Protein AF-A0A0M1IWP7-F1 (afdb_monomer_lite)

Secondary structure (DSSP, 8-state):
---PPP-----TTS--------------S-------TT----GGGPPBPGGGS---SSEEEEEEEEEEEEEEEE-TTS-EEEEEEEEEEEEEEEHHHHHHHHHTT-----PPEEEEEEEESS----TTS-TT-EEEEEEES-EEEEEEEEEEEE--TTT-EEEEEEEEEEEEE-SEEEESS-TT----

Structure (mmCIF, N/CA/C/O backbone):
data_AF-A0A0M1IWP7-F1
#
_entry.id   AF-A0A0M1IWP7-F1
#
loop_
_atom_site.group_PDB
_atom_site.id
_atom_site.type_symbol
_atom_site.label_atom_id
_atom_site.label_alt_id
_atom_site.label_comp_id
_atom_site.label_asym_id
_atom_site.label_entity_id
_atom_site.label_seq_id
_atom_site.pdbx_PDB_ins_code
_atom_site.Cartn_x
_atom_site.Cartn_y
_atom_site.Cartn_z
_atom_site.occupancy
_atom_site.B_iso_or_equiv
_atom_site.auth_seq_id
_atom_site.auth_comp_id
_atom_site.auth_asym_id
_atom_site.auth_atom_id
_atom_site.pdbx_PDB_model_num
ATOM 1 N N . MET A 1 1 ? -33.734 -75.754 31.592 1.00 35.88 1 MET A N 1
ATOM 2 C CA . MET A 1 1 ? -33.042 -76.138 30.335 1.00 35.88 1 MET A CA 1
ATOM 3 C C . MET A 1 1 ? -33.811 -75.490 29.192 1.00 35.88 1 MET A C 1
ATOM 5 O O . MET A 1 1 ? -35.012 -75.660 29.185 1.00 35.88 1 MET A O 1
ATOM 9 N N . LYS A 1 2 ? -33.275 -74.711 28.254 1.00 35.44 2 LYS A N 1
ATOM 10 C CA . LYS A 1 2 ? -31.904 -74.428 27.813 1.00 35.44 2 LYS A CA 1
ATOM 11 C C . LYS A 1 2 ? -31.898 -73.023 27.167 1.00 35.44 2 LYS A C 1
ATOM 13 O O . LYS A 1 2 ? -32.838 -72.676 26.469 1.00 35.44 2 LYS A O 1
ATOM 18 N N . PHE A 1 3 ? -30.836 -72.277 27.471 1.00 33.38 3 PHE A N 1
ATOM 19 C CA . PHE A 1 3 ? -30.112 -71.264 26.690 1.00 33.38 3 PHE A CA 1
ATOM 20 C C . PHE A 1 3 ? -30.867 -70.359 25.696 1.00 33.38 3 PHE A C 1
ATOM 22 O O . PHE A 1 3 ? -31.253 -70.777 24.612 1.00 33.38 3 PHE A O 1
ATOM 29 N N . ARG A 1 4 ? -30.934 -69.066 26.055 1.00 35.06 4 ARG A N 1
ATOM 30 C CA . ARG A 1 4 ? -31.018 -67.942 25.109 1.00 35.06 4 ARG A CA 1
ATOM 31 C C . ARG A 1 4 ? -29.691 -67.845 24.355 1.00 35.06 4 ARG A C 1
ATOM 33 O O . ARG A 1 4 ? -28.637 -67.819 24.991 1.00 35.06 4 ARG A O 1
ATOM 40 N N . GLU A 1 5 ? -29.755 -67.797 23.032 1.00 37.59 5 GLU A N 1
ATOM 41 C CA . GLU A 1 5 ? -28.593 -67.579 22.176 1.00 37.59 5 GLU A CA 1
ATOM 42 C C . GLU A 1 5 ? -28.071 -66.144 22.326 1.00 37.59 5 GLU A C 1
ATOM 44 O O . GLU A 1 5 ? -28.817 -65.165 22.269 1.00 37.59 5 GLU A O 1
ATOM 49 N N . PHE A 1 6 ? -26.764 -66.059 22.562 1.00 39.00 6 PHE A N 1
ATOM 50 C CA . PHE A 1 6 ? -25.937 -64.867 22.453 1.00 39.00 6 PHE A CA 1
ATOM 51 C C . PHE A 1 6 ? -25.411 -64.743 21.018 1.00 39.00 6 PHE A C 1
ATOM 53 O O . PHE A 1 6 ? -25.031 -65.742 20.414 1.00 39.00 6 PHE A O 1
ATOM 60 N N . GLY A 1 7 ? -25.261 -63.503 20.547 1.00 34.19 7 GLY A N 1
ATOM 61 C CA . GLY A 1 7 ? -24.470 -63.146 19.364 1.00 34.19 7 GLY A CA 1
ATOM 62 C C . GLY A 1 7 ? -25.337 -62.499 18.284 1.00 34.19 7 GLY A C 1
ATOM 63 O O . GLY A 1 7 ? -26.315 -63.073 17.845 1.00 34.19 7 GLY A O 1
ATOM 64 N N . THR A 1 8 ? -25.071 -61.302 17.782 1.00 34.19 8 THR A N 1
ATOM 65 C CA . THR A 1 8 ? -23.862 -60.478 17.791 1.00 34.19 8 THR A CA 1
ATOM 66 C C . THR A 1 8 ? -24.315 -59.026 17.644 1.00 34.19 8 THR A C 1
ATOM 68 O O . THR A 1 8 ? -25.138 -58.713 16.785 1.00 34.19 8 THR A O 1
ATOM 71 N N . LEU A 1 9 ? -23.805 -58.138 18.499 1.00 38.34 9 LEU A N 1
ATOM 72 C CA . LEU A 1 9 ? -23.888 -56.696 18.281 1.00 38.34 9 LEU A CA 1
ATOM 73 C C . LEU A 1 9 ? -23.088 -56.406 17.010 1.00 38.34 9 LEU A C 1
ATOM 75 O O . LEU A 1 9 ? -21.861 -56.426 17.036 1.00 38.34 9 LEU A O 1
ATOM 79 N N . LYS A 1 10 ? -23.771 -56.220 15.877 1.00 42.41 10 LYS A N 1
ATOM 80 C CA . LYS A 1 10 ? -23.128 -55.648 14.698 1.00 42.41 10 LYS A CA 1
ATOM 81 C C . LYS A 1 10 ? -22.826 -54.194 15.025 1.00 42.41 10 LYS A C 1
ATOM 83 O O . LYS A 1 10 ? -23.737 -53.403 15.250 1.00 42.41 10 LYS A O 1
ATOM 88 N N . ASP A 1 11 ? -21.538 -53.891 15.077 1.00 45.47 11 ASP A N 1
ATOM 89 C CA . ASP A 1 11 ? -20.967 -52.552 15.102 1.00 45.47 11 ASP A CA 1
ATOM 90 C C . ASP A 1 11 ? -21.512 -51.704 13.936 1.00 45.47 11 ASP A C 1
ATOM 92 O O . ASP A 1 11 ? -20.881 -51.558 12.893 1.00 45.47 11 ASP A O 1
ATOM 96 N N . GLU A 1 12 ? -22.686 -51.095 14.104 1.00 43.62 12 GLU A N 1
ATOM 97 C CA . GLU A 1 12 ? -23.232 -50.092 13.171 1.00 43.62 12 GLU A CA 1
ATOM 98 C C . GLU A 1 12 ? -22.531 -48.724 13.303 1.00 43.62 12 GLU A C 1
ATOM 100 O O . GLU A 1 12 ? -22.910 -47.742 12.664 1.00 43.62 12 GLU A O 1
ATOM 105 N N . ASN A 1 13 ? -21.471 -48.639 14.112 1.00 49.31 13 ASN A N 1
ATOM 106 C CA . ASN A 1 13 ? -20.794 -47.388 14.449 1.00 49.31 13 ASN A CA 1
ATOM 107 C C . ASN A 1 13 ? -19.493 -47.120 13.668 1.00 49.31 13 ASN A C 1
ATOM 109 O O . ASN A 1 13 ? -18.740 -46.221 14.039 1.00 49.31 13 ASN A O 1
ATOM 113 N N . LEU A 1 14 ? -19.217 -47.846 12.574 1.00 42.09 14 LEU A N 1
ATOM 114 C CA . LEU A 1 14 ? -17.947 -47.709 11.838 1.00 42.09 14 LEU A CA 1
ATOM 115 C C . LEU A 1 14 ? -18.031 -47.059 10.444 1.00 42.09 14 LEU A C 1
ATOM 117 O O . LEU A 1 14 ? -16.990 -46.809 9.837 1.00 42.09 14 LEU A O 1
ATOM 121 N N . GLU A 1 15 ? -19.219 -46.703 9.944 1.00 43.09 15 GLU A N 1
ATOM 122 C CA . GLU A 1 15 ? -19.371 -46.173 8.571 1.00 43.09 15 GLU A CA 1
ATOM 123 C C . GLU A 1 15 ? -19.839 -44.717 8.457 1.00 43.09 15 GLU A C 1
ATOM 125 O O . GLU A 1 15 ? -20.046 -44.203 7.362 1.00 43.09 15 GLU A O 1
ATOM 130 N N . LYS A 1 16 ? -19.860 -43.966 9.564 1.00 44.22 16 LYS A N 1
ATOM 131 C CA . LYS A 1 16 ? -19.857 -42.491 9.510 1.00 44.22 16 LYS A CA 1
ATOM 132 C C . LYS A 1 16 ? -18.437 -41.933 9.526 1.00 44.22 16 LYS A C 1
ATOM 134 O O . LYS A 1 16 ? -18.174 -40.889 10.126 1.00 44.22 16 LYS A O 1
ATOM 139 N N . ARG A 1 17 ? -17.515 -42.579 8.798 1.00 43.09 17 ARG A N 1
ATOM 140 C CA . ARG A 1 17 ? -16.321 -41.891 8.301 1.00 43.09 17 ARG A CA 1
ATOM 141 C C . ARG A 1 17 ? -16.815 -40.834 7.328 1.00 43.09 17 ARG A C 1
ATOM 143 O O . ARG A 1 17 ? -16.978 -41.072 6.137 1.00 43.09 17 ARG A O 1
ATOM 150 N N . LYS A 1 18 ? -17.097 -39.659 7.883 1.00 46.22 18 LYS A N 1
ATOM 151 C CA . LYS A 1 18 ? -17.209 -38.387 7.187 1.00 46.22 18 LYS A CA 1
ATOM 152 C C . LYS A 1 18 ? -15.900 -38.254 6.416 1.00 46.22 18 LYS A C 1
ATOM 154 O O . LYS A 1 18 ? -14.906 -37.775 6.951 1.00 46.22 18 LYS A O 1
ATOM 159 N N . VAL A 1 19 ? -15.867 -38.789 5.195 1.00 47.19 19 VAL A N 1
ATOM 160 C CA . VAL A 1 19 ? -14.813 -38.503 4.235 1.00 47.19 19 VAL A CA 1
ATOM 161 C C . VAL A 1 19 ? -14.882 -36.997 4.108 1.00 47.19 19 VAL A C 1
ATOM 163 O O . VAL A 1 19 ? -15.826 -36.454 3.532 1.00 47.19 19 VAL A O 1
ATOM 166 N N . ILE A 1 20 ? -13.940 -36.322 4.762 1.00 46.94 20 ILE A N 1
ATOM 167 C CA . ILE A 1 20 ? -13.653 -34.920 4.538 1.00 46.94 20 ILE A CA 1
ATOM 168 C C . ILE A 1 20 ? -13.296 -34.899 3.059 1.00 46.94 20 ILE A C 1
ATOM 170 O O . ILE A 1 20 ? -12.189 -35.269 2.677 1.00 46.94 20 ILE A O 1
ATOM 174 N N . LYS A 1 21 ? -14.294 -34.629 2.206 1.00 46.69 21 LYS A N 1
ATOM 175 C CA . LYS A 1 21 ? -14.087 -34.414 0.782 1.00 46.69 21 LYS A CA 1
ATOM 176 C C . LYS A 1 21 ? -13.068 -33.293 0.741 1.00 46.69 21 LYS A C 1
ATOM 178 O O . LYS A 1 21 ? -13.416 -32.153 1.042 1.00 46.69 21 LYS A O 1
ATOM 183 N N . MET A 1 22 ? -11.817 -33.643 0.445 1.00 49.41 22 MET A N 1
ATOM 184 C CA . MET A 1 22 ? -10.788 -32.683 0.082 1.00 49.41 22 MET A CA 1
ATOM 185 C C . MET A 1 22 ? -11.458 -31.724 -0.886 1.00 49.41 22 MET A C 1
ATOM 187 O O . MET A 1 22 ? -11.994 -32.173 -1.905 1.00 49.41 22 MET A O 1
ATOM 191 N N . ALA A 1 23 ? -11.543 -30.447 -0.507 1.00 54.88 23 ALA A N 1
ATOM 192 C CA . ALA A 1 23 ? -12.118 -29.426 -1.361 1.00 54.88 23 ALA A CA 1
ATOM 193 C C . ALA A 1 23 ? -11.421 -29.566 -2.714 1.00 54.88 23 ALA A C 1
ATOM 195 O O . ALA A 1 23 ? -10.203 -29.417 -2.810 1.00 54.88 23 ALA A O 1
ATOM 196 N N . LYS A 1 24 ? -12.172 -30.010 -3.726 1.00 53.81 24 LYS A N 1
ATOM 197 C CA . LYS A 1 24 ? -11.599 -30.344 -5.024 1.00 53.81 24 LYS A CA 1
ATOM 198 C C . LYS A 1 24 ? -11.005 -29.046 -5.559 1.00 53.81 24 LYS A C 1
ATOM 200 O O . LYS A 1 24 ? -11.739 -28.080 -5.756 1.00 53.81 24 LYS A O 1
ATOM 205 N N . LEU A 1 25 ? -9.686 -29.009 -5.729 1.00 52.50 25 LEU A N 1
ATOM 206 C CA . LEU A 1 25 ? -8.999 -27.868 -6.321 1.00 52.50 25 LEU A CA 1
ATOM 207 C C . LEU A 1 25 ? -9.395 -27.838 -7.799 1.00 52.50 25 LEU A C 1
ATOM 209 O O . LEU A 1 25 ? -8.891 -28.612 -8.609 1.00 52.50 25 LEU A O 1
ATOM 213 N N . ILE A 1 26 ? -10.396 -27.023 -8.120 1.00 60.97 26 ILE A N 1
ATOM 214 C CA . ILE A 1 26 ? -10.907 -26.854 -9.478 1.00 60.97 26 ILE A CA 1
ATOM 215 C C . ILE A 1 26 ? -10.309 -25.565 -10.024 1.00 60.97 26 ILE A C 1
ATOM 217 O O . ILE A 1 26 ? -10.522 -24.486 -9.470 1.00 60.97 26 ILE A O 1
ATOM 221 N N . LEU A 1 27 ? -9.576 -25.682 -11.128 1.00 51.00 27 LEU A N 1
ATOM 222 C CA . LEU A 1 27 ? -9.079 -24.543 -11.885 1.00 51.00 27 LEU A CA 1
ATOM 223 C C . LEU A 1 27 ? -10.283 -23.826 -12.518 1.00 51.00 27 LEU A C 1
ATOM 225 O O . LEU A 1 27 ? -10.857 -24.306 -13.496 1.00 51.00 27 LEU A O 1
ATOM 229 N N . LYS A 1 28 ? -10.718 -22.702 -11.937 1.00 53.16 28 LYS A N 1
ATOM 230 C CA . LYS A 1 28 ? -11.738 -21.842 -12.552 1.00 53.16 28 LYS A CA 1
ATOM 231 C C . LYS A 1 28 ? -11.131 -21.227 -13.811 1.00 53.16 28 LYS A C 1
ATOM 233 O O . LYS A 1 28 ? -10.274 -20.364 -13.685 1.00 53.16 28 LYS A O 1
ATOM 238 N N . THR A 1 29 ? -11.540 -21.724 -14.983 1.00 48.06 29 THR A N 1
ATOM 239 C CA . THR A 1 29 ? -11.321 -21.129 -16.319 1.00 48.06 29 THR A CA 1
ATOM 240 C C . THR A 1 29 ? -10.053 -20.279 -16.408 1.00 48.06 29 THR A C 1
ATOM 242 O O . THR A 1 29 ? -10.106 -19.050 -16.422 1.00 48.06 29 THR A O 1
ATOM 245 N N . SER A 1 30 ? -8.897 -20.934 -16.411 1.00 49.91 30 SER A N 1
ATOM 246 C CA . SER A 1 30 ? -7.626 -20.262 -16.642 1.00 49.91 30 SER A CA 1
ATOM 247 C C . SER A 1 30 ? -7.518 -19.896 -18.116 1.00 49.91 30 SER A C 1
ATOM 249 O O . SER A 1 30 ? -7.694 -20.762 -18.977 1.00 49.91 30 SER A O 1
ATOM 251 N N . THR A 1 31 ? -7.141 -18.660 -18.424 1.00 54.22 31 THR A N 1
ATOM 252 C CA . THR A 1 31 ? -6.426 -18.385 -19.671 1.00 54.22 31 THR A CA 1
ATOM 253 C C . THR A 1 31 ? -5.138 -19.207 -19.602 1.00 54.22 31 THR A C 1
ATOM 255 O O . THR A 1 31 ? -4.196 -18.832 -18.905 1.00 54.22 31 THR A O 1
ATOM 258 N N . LEU A 1 32 ? -5.143 -20.403 -20.192 1.00 54.53 32 LEU A N 1
ATOM 259 C CA . LEU A 1 32 ? -3.982 -21.285 -20.199 1.00 54.53 32 LEU A CA 1
ATOM 260 C C . LEU A 1 32 ? -2.930 -20.639 -21.100 1.00 54.53 32 LEU A C 1
ATOM 262 O O . LEU A 1 32 ? -3.101 -20.589 -22.315 1.00 54.53 32 LEU A O 1
ATOM 266 N N . TYR A 1 33 ? -1.860 -20.118 -20.503 1.00 56.53 33 TYR A N 1
ATOM 267 C CA . TYR A 1 33 ? -0.653 -19.796 -21.253 1.00 56.53 33 TYR A CA 1
ATOM 268 C C . TYR A 1 33 ? 0.057 -21.120 -21.521 1.00 56.53 33 TYR A C 1
ATOM 270 O O . TYR A 1 33 ? 0.587 -21.735 -20.597 1.00 56.53 33 TYR A O 1
ATOM 278 N N . ASN A 1 34 ? -0.014 -21.598 -22.763 1.00 54.84 34 ASN A N 1
ATOM 279 C CA . ASN A 1 34 ? 0.678 -22.813 -23.164 1.00 54.84 34 ASN A CA 1
ATOM 280 C C . ASN A 1 34 ? 2.167 -22.472 -23.272 1.00 54.84 34 ASN A C 1
ATOM 282 O O . ASN A 1 34 ? 2.563 -21.718 -24.156 1.00 54.84 34 ASN A O 1
ATOM 286 N N . LEU A 1 35 ? 2.973 -22.949 -22.325 1.00 54.00 35 LEU A N 1
ATOM 287 C CA . LEU A 1 35 ? 4.420 -22.768 -22.363 1.00 54.00 35 LEU A CA 1
ATOM 288 C C . LEU A 1 35 ? 4.978 -23.758 -23.386 1.00 54.00 35 LEU A C 1
ATOM 290 O O . LEU A 1 35 ? 5.300 -24.891 -23.043 1.00 54.00 35 LEU A O 1
ATOM 294 N N . ASN A 1 36 ? 5.030 -23.353 -24.652 1.00 57.88 36 ASN A N 1
ATOM 295 C CA . ASN A 1 36 ? 5.812 -24.078 -25.646 1.00 57.88 36 ASN A CA 1
ATOM 296 C C . ASN A 1 36 ? 7.300 -23.819 -25.374 1.00 57.88 36 ASN A C 1
ATOM 298 O O . ASN A 1 36 ? 7.674 -22.711 -24.974 1.00 57.88 36 ASN A O 1
ATOM 302 N N . ASP A 1 37 ? 8.145 -24.829 -25.587 1.00 49.53 37 ASP A N 1
ATOM 303 C CA . ASP A 1 37 ? 9.591 -24.722 -25.388 1.00 49.53 37 ASP A CA 1
ATOM 304 C C . ASP A 1 37 ? 10.153 -23.514 -26.163 1.00 49.53 37 ASP A C 1
ATOM 306 O O . ASP A 1 37 ? 10.193 -23.504 -27.393 1.00 49.53 37 ASP A O 1
ATOM 310 N N . GLY A 1 38 ? 10.556 -22.468 -25.431 1.00 57.84 38 GLY A N 1
ATOM 311 C CA . GLY A 1 38 ? 11.177 -21.255 -25.978 1.00 57.84 38 GLY A CA 1
ATOM 312 C C . GLY A 1 38 ? 10.389 -19.946 -25.828 1.00 57.84 38 GLY A C 1
ATOM 313 O O . GLY A 1 38 ? 10.952 -18.887 -26.114 1.00 57.84 38 GLY A O 1
ATOM 314 N N . GLU A 1 39 ? 9.137 -19.954 -25.356 1.00 60.56 39 GLU A N 1
ATOM 315 C CA . GLU A 1 39 ? 8.381 -18.709 -25.139 1.00 60.56 39 GLU A CA 1
ATOM 316 C C . GLU A 1 39 ? 8.667 -18.062 -23.769 1.00 60.56 39 GLU A C 1
ATOM 318 O O . GLU A 1 39 ? 8.456 -18.651 -22.709 1.00 60.56 39 GLU A O 1
ATOM 323 N N . ASN A 1 40 ? 9.107 -16.798 -23.780 1.00 65.44 40 ASN A N 1
ATOM 324 C CA . ASN A 1 40 ? 9.285 -15.998 -22.566 1.00 65.44 40 ASN A CA 1
ATOM 325 C C . ASN A 1 40 ? 7.940 -15.412 -22.100 1.00 65.44 40 ASN A C 1
ATOM 327 O O . ASN A 1 40 ? 7.456 -14.418 -22.650 1.00 65.44 40 ASN A O 1
ATOM 331 N N . LEU A 1 41 ? 7.353 -15.994 -21.050 1.00 68.50 41 LEU A N 1
ATOM 332 C CA . LEU A 1 41 ? 6.146 -15.469 -20.407 1.00 68.50 41 LEU A CA 1
ATOM 333 C C . LEU A 1 41 ? 6.493 -14.363 -19.401 1.00 68.50 41 LEU A C 1
ATOM 335 O O . LEU A 1 41 ? 7.108 -14.601 -18.362 1.00 68.50 41 LEU A O 1
ATOM 339 N N . ASP A 1 42 ? 6.047 -13.140 -19.684 1.00 73.06 42 ASP A N 1
ATOM 340 C CA . ASP A 1 42 ? 6.185 -12.021 -18.752 1.00 73.06 42 ASP A CA 1
ATOM 341 C C . ASP A 1 42 ? 5.140 -12.124 -17.629 1.00 73.06 42 ASP A C 1
ATOM 343 O O . ASP A 1 42 ? 3.946 -11.920 -17.867 1.00 73.06 42 ASP A O 1
ATOM 347 N N . LEU A 1 43 ? 5.581 -12.403 -16.394 1.00 72.44 43 LEU A N 1
ATOM 348 C CA . LEU A 1 43 ? 4.691 -12.539 -15.229 1.00 72.44 43 LEU A CA 1
ATOM 349 C C . LEU A 1 43 ? 3.834 -11.283 -14.997 1.00 72.44 43 LEU A C 1
ATOM 351 O O . LEU A 1 43 ? 2.747 -11.377 -14.436 1.00 72.44 43 LEU A O 1
ATOM 355 N N . GLY A 1 44 ? 4.272 -10.110 -15.468 1.00 69.94 44 GLY A N 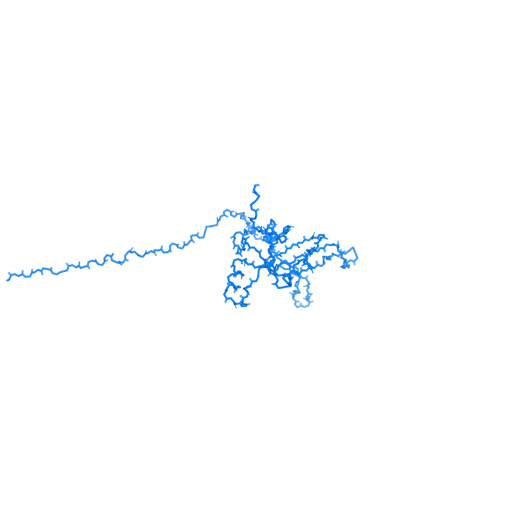1
ATOM 356 C CA . GLY A 1 44 ? 3.512 -8.859 -15.391 1.00 69.94 44 GLY A CA 1
ATOM 357 C C . GLY A 1 44 ? 2.226 -8.849 -16.219 1.00 69.94 44 GLY A C 1
ATOM 358 O O . GLY A 1 44 ? 1.362 -8.008 -15.977 1.00 69.94 44 GLY A O 1
ATOM 359 N N . LYS A 1 45 ? 2.083 -9.778 -17.170 1.00 72.06 45 LYS A N 1
ATOM 360 C CA . LYS A 1 45 ? 0.871 -9.958 -17.980 1.00 72.06 45 LYS A CA 1
ATOM 361 C C . LYS A 1 45 ? -0.151 -10.882 -17.313 1.00 72.06 45 LYS A C 1
ATOM 363 O O . LYS A 1 45 ? -1.297 -10.929 -17.758 1.00 72.06 45 LYS A O 1
ATOM 368 N N . LEU A 1 46 ? 0.241 -11.601 -16.258 1.00 74.19 46 LEU A N 1
ATOM 369 C CA . LEU A 1 46 ? -0.657 -12.480 -15.519 1.00 74.19 46 LEU A CA 1
ATOM 370 C C . LEU A 1 46 ? -1.637 -11.664 -14.676 1.00 74.19 46 LEU A C 1
ATOM 372 O O . LEU A 1 46 ? -1.273 -10.681 -14.028 1.00 74.19 46 LEU A O 1
ATOM 376 N N . LYS A 1 47 ? -2.898 -12.100 -14.673 1.00 74.38 47 LYS A N 1
ATOM 377 C CA . LYS A 1 47 ? -3.949 -11.540 -13.825 1.00 74.38 47 LYS A CA 1
ATOM 378 C C . LYS A 1 47 ? -4.122 -12.438 -12.610 1.00 74.38 47 LYS A C 1
ATOM 380 O O . LYS A 1 47 ? -4.502 -13.596 -12.747 1.00 74.38 47 LYS A O 1
ATOM 385 N N . PHE A 1 48 ? -3.848 -11.890 -11.436 1.00 81.56 48 PHE A N 1
ATOM 386 C CA . PHE A 1 48 ? -4.083 -12.561 -10.166 1.00 81.56 48 PHE A CA 1
ATOM 387 C C . PHE A 1 48 ? -5.464 -12.166 -9.648 1.00 81.56 48 PHE A C 1
ATOM 389 O O . PHE A 1 48 ? -5.798 -10.979 -9.613 1.00 81.56 48 PHE A O 1
ATOM 396 N N . ASP A 1 49 ? -6.263 -13.160 -9.268 1.00 81.94 49 ASP A N 1
ATOM 397 C CA . ASP A 1 49 ? -7.561 -12.923 -8.644 1.00 81.94 49 ASP A CA 1
ATOM 398 C C . ASP A 1 49 ? -7.348 -12.416 -7.216 1.00 81.94 49 ASP A C 1
ATOM 400 O O . ASP A 1 49 ? -6.775 -13.104 -6.370 1.00 81.94 49 ASP A O 1
ATOM 404 N N . ILE A 1 50 ? -7.813 -11.197 -6.955 1.00 83.69 50 ILE A N 1
ATOM 405 C CA . ILE A 1 50 ? -7.682 -10.548 -5.655 1.00 83.69 50 ILE A CA 1
ATOM 406 C C . ILE A 1 50 ? -8.422 -11.303 -4.546 1.00 83.69 50 ILE A C 1
ATOM 408 O O . ILE A 1 50 ? -7.983 -11.265 -3.400 1.00 83.69 50 ILE A O 1
ATOM 412 N N . ALA A 1 51 ? -9.480 -12.051 -4.877 1.00 84.25 51 ALA A N 1
ATOM 413 C CA . ALA A 1 51 ? -10.241 -12.838 -3.908 1.00 84.25 51 ALA A CA 1
ATOM 414 C C . ALA A 1 51 ? -9.422 -13.980 -3.275 1.00 84.25 51 ALA A C 1
ATOM 416 O O . ALA A 1 51 ? -9.822 -14.538 -2.256 1.00 84.25 51 ALA A O 1
ATOM 417 N N . GLN A 1 52 ? -8.272 -14.333 -3.860 1.00 82.69 52 GLN A N 1
ATOM 418 C CA . GLN A 1 52 ? -7.339 -15.311 -3.291 1.00 82.69 52 GLN A CA 1
ATOM 419 C C . GLN A 1 52 ? -6.476 -14.722 -2.165 1.00 82.69 52 GLN A C 1
ATOM 421 O O . GLN A 1 52 ? -5.808 -15.467 -1.447 1.00 82.69 52 GLN A O 1
ATOM 426 N N . PHE A 1 53 ? -6.484 -13.399 -1.998 1.00 85.19 53 PHE A N 1
ATOM 427 C CA . PHE A 1 53 ? -5.702 -12.683 -1.000 1.00 85.19 53 PHE A CA 1
ATOM 428 C C . PHE A 1 53 ? -6.607 -12.266 0.160 1.00 85.19 53 PHE A C 1
ATOM 430 O O . PHE A 1 53 ? -7.734 -11.814 -0.034 1.00 85.19 53 PHE A O 1
ATOM 437 N N . LYS A 1 54 ? -6.105 -12.407 1.391 1.00 84.69 54 LYS A N 1
ATOM 438 C CA . LYS A 1 54 ? -6.818 -11.981 2.601 1.00 84.69 54 LYS A CA 1
ATOM 439 C C . LYS A 1 54 ? -6.715 -10.467 2.752 1.00 84.69 54 LYS A C 1
ATOM 441 O O . LYS A 1 54 ? -5.825 -9.981 3.438 1.00 84.69 54 LYS A O 1
ATOM 446 N N . ILE A 1 55 ? -7.592 -9.742 2.072 1.00 88.75 55 ILE A N 1
ATOM 447 C CA . ILE A 1 55 ? -7.670 -8.284 2.140 1.00 88.75 55 ILE A CA 1
ATOM 448 C C . ILE A 1 55 ? -8.901 -7.912 2.982 1.00 88.75 55 ILE A C 1
ATOM 450 O O . ILE A 1 55 ? -9.996 -8.368 2.646 1.00 88.75 55 ILE A O 1
ATOM 454 N N . PRO A 1 56 ? -8.743 -7.127 4.065 1.00 88.56 56 PRO A N 1
ATOM 455 C CA . PRO A 1 56 ? -9.853 -6.679 4.898 1.00 88.56 56 PRO A CA 1
ATOM 456 C C . PRO A 1 56 ? -10.893 -5.907 4.088 1.00 88.56 56 PRO A C 1
ATOM 458 O O . PRO A 1 56 ? -10.551 -5.230 3.122 1.00 88.56 56 PRO A O 1
ATOM 461 N N . GLN A 1 57 ? -12.162 -5.989 4.475 1.00 87.56 57 GLN A N 1
ATOM 462 C CA . GLN A 1 57 ? -13.202 -5.157 3.860 1.00 87.56 57 GLN A CA 1
ATOM 463 C C . GLN A 1 57 ? -13.210 -3.750 4.454 1.00 87.56 57 GLN A C 1
ATOM 465 O O . GLN A 1 57 ? -13.340 -2.770 3.725 1.00 87.56 57 GLN A O 1
ATOM 470 N N . GLU A 1 58 ? -13.022 -3.662 5.769 1.00 92.56 58 GLU A N 1
ATOM 471 C CA . GLU A 1 58 ? -12.907 -2.410 6.499 1.00 92.5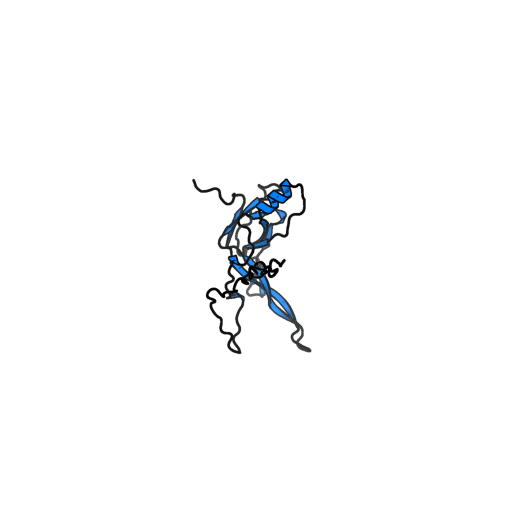6 58 GLU A CA 1
ATOM 472 C C . GLU A 1 58 ? -11.457 -2.208 6.912 1.00 92.56 58 GLU A C 1
ATOM 474 O O . GLU A 1 58 ? -10.831 -3.065 7.539 1.00 92.56 58 GLU A O 1
ATOM 479 N N . MET A 1 59 ? -10.912 -1.071 6.506 1.00 94.81 59 MET A N 1
ATOM 480 C CA . MET A 1 59 ? -9.491 -0.800 6.572 1.00 94.81 59 MET A CA 1
ATOM 481 C C . MET A 1 59 ? -9.221 0.462 7.376 1.00 94.81 59 MET A C 1
ATOM 483 O O . MET A 1 59 ? -9.919 1.468 7.231 1.00 94.81 59 MET A O 1
ATOM 487 N N . VAL A 1 60 ? -8.165 0.408 8.181 1.00 94.88 60 VAL A N 1
ATOM 488 C CA . VAL A 1 60 ? -7.625 1.562 8.903 1.00 94.88 60 VAL A CA 1
ATOM 489 C C . VAL A 1 60 ? -6.118 1.663 8.709 1.00 94.88 60 VAL A C 1
ATOM 491 O O . VAL A 1 60 ? -5.432 0.667 8.463 1.00 94.88 60 VAL A O 1
ATOM 494 N N . VAL A 1 61 ? -5.592 2.876 8.819 1.00 95.31 61 VAL A N 1
ATOM 495 C CA . VAL A 1 61 ? -4.164 3.177 8.707 1.00 95.31 61 VAL A CA 1
ATOM 496 C C . VAL A 1 61 ? -3.760 4.155 9.804 1.00 95.31 61 VAL A C 1
ATOM 498 O O . VAL A 1 61 ? -4.497 5.088 10.099 1.00 95.31 61 VAL A O 1
ATOM 501 N N . SER A 1 62 ? -2.594 3.955 10.412 1.00 93.44 62 SER A N 1
ATOM 502 C CA . SER A 1 62 ? -1.991 4.972 11.280 1.00 93.44 62 SER A CA 1
ATOM 503 C C . SER A 1 62 ? -1.227 5.992 10.437 1.00 93.44 62 SER A C 1
ATOM 505 O O . SER A 1 62 ? -0.767 5.664 9.338 1.00 93.44 62 SER A O 1
ATOM 507 N N . LYS A 1 63 ? -1.017 7.212 10.945 1.00 92.81 63 LYS A N 1
ATOM 508 C CA . LYS A 1 63 ? -0.218 8.224 10.230 1.00 92.81 63 LYS A CA 1
ATOM 509 C C . LYS A 1 63 ? 1.173 7.716 9.852 1.00 92.81 63 LYS A C 1
ATOM 511 O O . LYS A 1 63 ? 1.578 7.821 8.697 1.00 92.81 63 LYS A O 1
ATOM 516 N N . GLU A 1 64 ? 1.862 7.074 10.794 1.00 91.75 64 GLU A N 1
ATOM 517 C CA . GLU A 1 64 ? 3.178 6.451 10.577 1.00 91.75 64 GLU A CA 1
ATOM 518 C C . GLU A 1 64 ? 3.151 5.318 9.534 1.00 91.75 64 GLU A C 1
ATOM 520 O O . GLU A 1 64 ? 4.173 4.941 8.951 1.00 91.75 64 GLU A O 1
ATOM 525 N N . GLY A 1 65 ? 1.968 4.749 9.296 1.00 91.69 65 GLY A N 1
ATOM 526 C CA . GLY A 1 65 ? 1.722 3.733 8.286 1.00 91.69 65 GLY A CA 1
ATOM 527 C C . GLY A 1 65 ? 1.706 4.268 6.854 1.00 91.69 65 GLY A C 1
ATOM 528 O O . GLY A 1 65 ? 1.710 3.458 5.924 1.00 91.69 65 GLY A O 1
ATOM 529 N N . VAL A 1 66 ? 1.709 5.589 6.654 1.00 94.88 66 VAL A N 1
ATOM 530 C CA . VAL A 1 66 ? 1.690 6.223 5.332 1.00 94.88 66 VAL A CA 1
ATOM 531 C C . VAL A 1 66 ? 3.101 6.651 4.937 1.00 94.88 66 VAL A C 1
ATOM 533 O O . VAL A 1 66 ? 3.704 7.534 5.537 1.00 94.88 66 VAL A O 1
ATOM 536 N N . ASN A 1 67 ? 3.638 6.041 3.883 1.00 96.06 67 ASN A N 1
ATOM 537 C CA . ASN A 1 67 ? 4.953 6.375 3.346 1.00 96.06 67 ASN A CA 1
ATOM 538 C C . ASN A 1 67 ? 4.852 6.917 1.919 1.00 96.06 67 ASN A C 1
ATOM 540 O O . ASN A 1 67 ? 4.371 6.234 1.013 1.00 96.06 67 ASN A O 1
ATOM 544 N N . ILE A 1 68 ? 5.372 8.125 1.722 1.00 95.06 68 ILE A N 1
ATOM 545 C CA . ILE A 1 68 ? 5.361 8.842 0.448 1.00 95.06 68 ILE A CA 1
ATOM 546 C C . ILE A 1 68 ? 6.749 8.744 -0.184 1.00 95.06 68 ILE A C 1
ATOM 548 O O . ILE A 1 68 ? 7.761 8.997 0.472 1.00 95.06 68 ILE A O 1
ATOM 552 N N . LYS A 1 69 ? 6.807 8.391 -1.468 1.00 93.69 69 LYS A N 1
ATOM 553 C CA . LYS A 1 69 ? 8.043 8.370 -2.259 1.00 93.69 69 LYS A CA 1
ATOM 554 C C . LYS A 1 69 ? 7.871 9.217 -3.506 1.00 93.69 69 LYS A C 1
ATOM 556 O O . LYS A 1 69 ? 6.902 9.034 -4.231 1.00 93.69 69 LYS A O 1
ATOM 561 N N . ILE A 1 70 ? 8.829 10.097 -3.770 1.00 92.62 70 ILE A N 1
ATOM 562 C CA . ILE A 1 70 ? 8.876 10.869 -5.014 1.00 92.62 70 ILE A CA 1
ATOM 563 C C . ILE A 1 70 ? 9.277 9.932 -6.155 1.00 92.62 70 ILE A C 1
ATOM 565 O O . ILE A 1 70 ? 10.268 9.201 -6.050 1.00 92.62 70 ILE A O 1
ATOM 569 N N . GLU A 1 71 ? 8.511 9.952 -7.240 1.00 90.62 71 GLU A N 1
ATOM 570 C CA . GLU A 1 71 ? 8.801 9.177 -8.441 1.00 90.62 71 GLU A CA 1
ATOM 571 C C . GLU A 1 71 ? 9.886 9.867 -9.267 1.00 90.62 71 GLU A C 1
ATOM 573 O O . GLU A 1 71 ? 9.813 11.066 -9.555 1.00 90.62 71 GLU A O 1
ATOM 578 N N . LYS A 1 72 ? 10.901 9.089 -9.651 1.00 89.44 72 LYS A N 1
ATOM 579 C CA . LYS A 1 72 ? 12.032 9.547 -10.458 1.00 89.44 72 LYS A CA 1
ATOM 580 C C . LYS A 1 72 ? 12.110 8.746 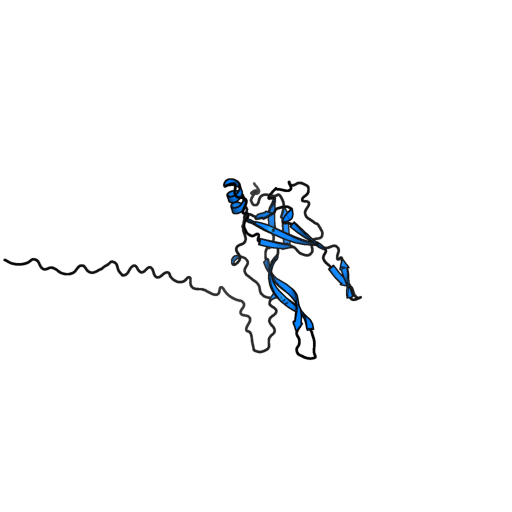-11.745 1.00 89.44 72 LYS A C 1
ATOM 582 O O . LYS A 1 72 ? 12.016 7.519 -11.715 1.00 89.44 72 LYS A O 1
ATOM 587 N N . GLU A 1 73 ? 12.364 9.430 -12.848 1.00 86.31 73 GLU A N 1
ATOM 588 C CA . GLU A 1 73 ? 12.564 8.823 -14.161 1.00 86.31 73 GLU A CA 1
ATOM 589 C C . GLU A 1 73 ? 13.921 9.220 -14.730 1.00 86.31 73 GLU A C 1
ATOM 591 O O . GLU A 1 73 ? 14.494 10.241 -14.355 1.00 86.31 73 GLU A O 1
ATOM 596 N N . LYS A 1 74 ? 14.466 8.387 -15.621 1.00 85.94 74 LYS A N 1
ATOM 597 C CA . LYS A 1 74 ? 15.706 8.726 -16.321 1.00 85.94 74 LYS A CA 1
ATOM 598 C C . LYS A 1 74 ? 15.406 9.703 -17.451 1.00 85.94 74 LYS A C 1
ATOM 600 O O . LYS A 1 74 ? 14.609 9.388 -18.331 1.00 85.94 74 LYS A O 1
ATOM 605 N N . ASN A 1 75 ? 16.077 10.851 -17.447 1.00 84.25 75 ASN A N 1
ATOM 606 C CA . ASN A 1 75 ? 16.063 11.772 -18.579 1.00 84.25 75 ASN A CA 1
ATOM 607 C C . ASN A 1 75 ? 16.875 11.203 -19.765 1.00 84.25 75 ASN A C 1
ATOM 609 O O . ASN A 1 75 ? 17.522 10.157 -19.664 1.00 84.25 75 ASN A O 1
ATOM 613 N N . LEU A 1 76 ? 16.869 11.914 -20.898 1.00 83.06 76 LEU A N 1
ATOM 614 C CA . LEU A 1 76 ? 17.633 11.545 -22.102 1.00 83.06 76 LEU A CA 1
ATOM 615 C C . LEU A 1 76 ? 19.154 11.460 -21.862 1.00 83.06 76 LEU A C 1
ATOM 617 O O . LEU A 1 76 ? 19.851 10.783 -22.612 1.00 83.06 76 LEU A O 1
ATOM 621 N N . ASN A 1 77 ? 19.652 12.090 -20.793 1.00 84.69 77 ASN A N 1
ATOM 622 C CA . ASN A 1 77 ? 21.057 12.075 -20.379 1.00 84.69 77 ASN A CA 1
ATOM 623 C C . ASN A 1 77 ? 21.368 10.943 -19.378 1.00 84.69 77 ASN A C 1
ATOM 625 O O . ASN A 1 77 ? 22.502 10.806 -18.926 1.00 84.69 77 ASN A O 1
ATOM 629 N N . GLY A 1 78 ? 20.378 10.115 -19.026 1.00 81.88 78 GLY A N 1
ATOM 630 C CA . GLY A 1 78 ? 20.524 8.988 -18.104 1.00 81.88 78 GLY A CA 1
ATOM 631 C C . GLY A 1 78 ? 20.472 9.348 -16.615 1.00 81.88 78 GLY A C 1
ATOM 632 O O . GLY A 1 78 ? 20.636 8.453 -15.781 1.00 81.88 78 GLY A O 1
ATOM 633 N N . GLU A 1 79 ? 20.214 10.608 -16.269 1.00 83.88 79 GLU A N 1
ATOM 634 C CA . GLU A 1 79 ? 20.101 11.093 -14.891 1.00 83.88 79 GLU A CA 1
ATOM 635 C C . GLU A 1 79 ? 18.680 10.899 -14.356 1.00 83.88 79 GLU A C 1
ATOM 637 O O . GLU A 1 79 ? 17.702 11.058 -15.088 1.00 83.88 79 GLU A O 1
ATOM 642 N N . PHE A 1 80 ? 18.553 10.579 -13.067 1.00 83.19 80 PHE A N 1
ATO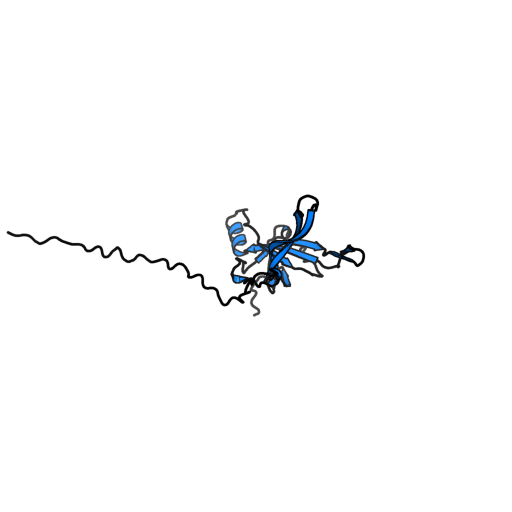M 643 C CA . PHE A 1 80 ? 17.252 10.457 -12.412 1.00 83.19 80 PHE A CA 1
ATOM 644 C C . PHE A 1 80 ? 16.703 11.834 -12.040 1.00 83.19 80 PHE A C 1
ATOM 646 O O . PHE A 1 80 ? 17.199 12.468 -11.109 1.00 83.19 80 PHE A O 1
ATOM 653 N N . VAL A 1 81 ? 15.650 12.257 -12.731 1.00 87.88 81 VAL A N 1
ATOM 654 C CA . VAL A 1 81 ? 14.928 13.507 -12.480 1.00 87.88 81 VAL A CA 1
ATOM 655 C C . VAL A 1 81 ? 13.589 13.226 -11.808 1.00 87.88 81 VAL A C 1
ATOM 657 O O . VAL A 1 81 ? 12.960 12.195 -12.050 1.00 87.88 81 VAL A O 1
ATOM 660 N N . GLU A 1 82 ? 13.167 14.127 -10.927 1.00 90.06 82 GLU A N 1
ATOM 661 C CA . GLU A 1 82 ? 11.875 14.031 -10.247 1.00 90.06 82 GLU A CA 1
ATOM 662 C C . GLU A 1 82 ? 10.741 14.305 -11.233 1.00 90.06 82 GLU A C 1
ATOM 664 O O . GLU A 1 82 ? 10.774 15.271 -11.990 1.00 90.06 82 GLU A O 1
ATOM 669 N N . THR A 1 83 ? 9.733 13.438 -11.226 1.00 89.12 83 THR A N 1
ATOM 670 C CA . THR A 1 83 ? 8.593 13.509 -12.156 1.00 89.12 83 THR A CA 1
ATOM 671 C C . THR A 1 83 ? 7.478 14.440 -11.677 1.00 89.12 83 THR A C 1
ATOM 673 O O . THR A 1 83 ? 6.516 14.666 -12.405 1.00 89.12 83 THR A O 1
ATOM 676 N N . GLY A 1 84 ? 7.563 14.931 -10.435 1.00 89.25 84 GLY A N 1
ATOM 677 C CA . GLY A 1 84 ? 6.467 15.633 -9.758 1.00 89.25 84 GLY A CA 1
ATOM 678 C C . GLY A 1 84 ? 5.330 14.717 -9.285 1.00 89.25 84 GLY A C 1
ATOM 679 O O . GLY A 1 84 ? 4.344 15.211 -8.750 1.00 89.25 84 GLY A O 1
ATOM 680 N N . LYS A 1 85 ? 5.457 13.395 -9.464 1.00 94.56 85 LYS A N 1
ATOM 681 C CA . LYS A 1 85 ? 4.490 12.396 -8.995 1.00 94.56 85 LYS A CA 1
ATOM 682 C C . LYS A 1 85 ? 4.998 11.653 -7.768 1.00 94.56 85 LYS A C 1
ATOM 684 O O . LYS A 1 85 ? 6.199 11.601 -7.487 1.00 94.56 85 LYS A O 1
ATOM 689 N N . TYR A 1 86 ? 4.065 11.030 -7.063 1.00 94.81 86 TYR A N 1
ATOM 690 C CA . TYR A 1 86 ? 4.303 10.312 -5.826 1.00 94.81 86 TYR A CA 1
ATOM 691 C C . TYR A 1 86 ? 3.786 8.876 -5.903 1.00 94.81 86 TYR A C 1
ATOM 693 O O . TYR A 1 86 ? 2.676 8.603 -6.362 1.00 94.81 86 TYR A O 1
ATOM 701 N N . THR A 1 87 ? 4.575 7.961 -5.350 1.00 94.94 87 THR A N 1
ATOM 702 C CA . THR A 1 87 ? 4.116 6.641 -4.938 1.00 94.94 87 THR A CA 1
ATOM 703 C C . THR A 1 87 ? 3.766 6.683 -3.451 1.00 94.94 87 THR A C 1
ATOM 705 O O . THR A 1 87 ? 4.630 6.931 -2.605 1.00 94.94 87 THR A O 1
ATOM 708 N N . LEU A 1 88 ? 2.513 6.390 -3.120 1.00 96.25 88 LEU A N 1
ATOM 709 C CA . LEU A 1 88 ? 2.008 6.286 -1.754 1.00 96.25 88 LEU A CA 1
ATOM 710 C C . LEU A 1 88 ? 1.974 4.816 -1.330 1.00 96.25 88 LEU A C 1
ATOM 712 O O . LEU A 1 88 ? 1.441 3.970 -2.047 1.00 96.25 88 LEU A O 1
ATOM 716 N N . ASN A 1 89 ? 2.525 4.499 -0.162 1.00 96.31 89 ASN A N 1
ATOM 717 C CA . ASN A 1 89 ? 2.458 3.170 0.439 1.00 96.31 89 ASN A CA 1
ATOM 718 C C . ASN A 1 89 ? 1.698 3.268 1.758 1.00 96.31 89 ASN A C 1
ATOM 720 O O . ASN A 1 89 ? 2.115 4.002 2.650 1.00 96.31 89 ASN A O 1
ATOM 724 N N . PHE A 1 90 ? 0.625 2.500 1.887 1.00 96.31 90 PHE A N 1
ATOM 725 C CA . PHE A 1 90 ? -0.198 2.447 3.088 1.00 96.31 90 PHE A CA 1
ATOM 726 C C . PHE A 1 90 ? 0.007 1.107 3.784 1.00 96.31 90 PHE A C 1
ATOM 728 O O . PHE A 1 90 ? -0.171 0.060 3.160 1.00 96.31 90 PHE A O 1
ATOM 735 N N . LYS A 1 91 ? 0.370 1.132 5.067 1.00 95.50 91 LYS A N 1
ATOM 736 C CA . LYS A 1 91 ? 0.305 -0.023 5.968 1.00 95.50 91 LYS A CA 1
ATOM 737 C C . LYS A 1 91 ? -1.094 -0.095 6.561 1.00 95.50 91 LYS A C 1
ATOM 739 O O . LYS A 1 91 ? -1.442 0.687 7.438 1.00 95.50 91 LYS A O 1
ATOM 744 N N . VAL A 1 92 ? -1.883 -1.021 6.049 1.00 95.06 92 VAL A N 1
ATOM 745 C CA . VAL A 1 92 ? -3.312 -1.102 6.315 1.00 95.06 92 VAL A CA 1
ATOM 746 C C . VAL A 1 92 ? -3.609 -2.271 7.237 1.00 95.06 92 VAL A C 1
ATOM 748 O O . VAL A 1 92 ? -3.089 -3.371 7.039 1.00 95.06 92 VAL A O 1
ATOM 751 N N . TYR A 1 93 ? -4.463 -2.032 8.221 1.00 94.31 93 TYR A N 1
ATOM 752 C CA . TYR A 1 93 ? -4.932 -3.027 9.173 1.00 94.31 93 TYR A CA 1
ATOM 753 C C . TYR A 1 93 ? -6.423 -3.284 8.975 1.00 94.31 93 TYR A C 1
ATOM 755 O O . TYR A 1 93 ? -7.154 -2.434 8.462 1.00 94.31 93 TYR A O 1
ATOM 763 N N . ASP A 1 94 ? -6.866 -4.463 9.398 1.00 92.81 94 ASP A N 1
ATOM 764 C CA . ASP A 1 94 ? -8.285 -4.781 9.513 1.00 92.81 94 ASP A CA 1
ATOM 765 C C . ASP A 1 94 ? -8.891 -3.976 10.670 1.00 92.81 94 ASP A C 1
ATOM 767 O O . ASP A 1 94 ? -8.423 -4.084 11.809 1.00 92.81 94 ASP A O 1
ATOM 771 N N . ARG A 1 95 ? -9.917 -3.167 10.381 1.00 93.06 95 ARG A N 1
ATOM 772 C CA . ARG A 1 95 ? -10.595 -2.333 11.383 1.00 93.06 95 ARG A CA 1
ATOM 773 C C . ARG A 1 95 ? -11.112 -3.172 12.549 1.00 93.06 95 ARG A C 1
ATOM 775 O O . ARG A 1 95 ? -10.828 -2.844 13.698 1.00 93.06 95 ARG A O 1
ATOM 782 N N . SER A 1 96 ? -11.808 -4.272 12.263 1.00 91.31 96 SER A N 1
ATOM 783 C CA . SER A 1 96 ? -12.420 -5.113 13.296 1.00 91.31 96 SER A CA 1
ATOM 784 C C . SER A 1 96 ? -11.367 -5.742 14.209 1.00 91.31 96 SER A C 1
ATOM 786 O O . SER A 1 96 ? -11.593 -5.908 15.407 1.00 91.31 96 SER A O 1
ATOM 788 N N . PHE A 1 97 ? -10.193 -6.069 13.661 1.00 90.81 97 PHE A N 1
ATOM 789 C CA . PHE A 1 97 ? -9.082 -6.576 14.462 1.00 90.81 97 PHE A CA 1
ATOM 790 C C . PHE A 1 97 ? -8.509 -5.498 15.389 1.00 90.81 97 PHE A C 1
ATOM 792 O O . PHE A 1 97 ? -8.291 -5.763 16.569 1.00 90.81 97 PHE A O 1
ATOM 799 N N . ILE A 1 98 ? -8.282 -4.285 14.878 1.00 92.19 98 ILE A N 1
ATOM 800 C CA . ILE A 1 98 ? -7.763 -3.171 15.684 1.00 92.19 98 ILE A CA 1
ATOM 801 C C . ILE A 1 98 ? -8.737 -2.806 16.809 1.00 92.19 98 ILE A C 1
ATOM 803 O O . ILE A 1 98 ? -8.318 -2.670 17.957 1.00 92.19 98 ILE A O 1
ATOM 807 N N . GLU A 1 99 ? -10.034 -2.724 16.514 1.00 91.56 99 GLU A N 1
ATOM 808 C CA . GLU A 1 99 ? -11.067 -2.472 17.524 1.00 91.56 99 GLU A CA 1
ATOM 809 C C . GLU A 1 99 ? -11.049 -3.536 18.628 1.00 91.56 99 GLU A C 1
ATOM 811 O O . GLU A 1 99 ? -11.083 -3.197 19.811 1.00 91.56 99 GLU A O 1
ATOM 816 N N . LEU A 1 100 ? -10.915 -4.815 18.261 1.00 90.75 100 LEU A N 1
ATOM 817 C CA . LEU A 1 100 ? -10.797 -5.912 19.220 1.00 90.75 100 LEU A CA 1
ATOM 818 C C . LEU A 1 100 ? -9.541 -5.785 20.099 1.00 90.75 100 LEU A C 1
ATOM 820 O O . LEU A 1 100 ? -9.613 -6.018 21.307 1.00 90.75 100 LEU A O 1
ATOM 824 N N . VAL A 1 101 ? -8.389 -5.436 19.520 1.00 90.88 101 VAL A N 1
ATOM 825 C CA . VAL A 1 101 ? -7.127 -5.243 20.262 1.00 90.88 101 VAL A CA 1
ATOM 826 C C . VAL A 1 101 ? -7.277 -4.127 21.297 1.00 90.88 101 VAL A C 1
ATOM 828 O O . VAL A 1 101 ? -6.956 -4.337 22.469 1.00 90.88 101 VAL A O 1
ATOM 831 N N . ILE A 1 102 ? -7.844 -2.988 20.886 1.00 89.25 102 ILE A N 1
ATOM 832 C CA . ILE A 1 102 ? -8.077 -1.823 21.750 1.00 89.25 102 ILE A CA 1
ATOM 833 C C . ILE A 1 102 ? -9.059 -2.167 22.877 1.00 89.25 102 ILE A C 1
ATOM 835 O O . ILE A 1 102 ? -8.783 -1.872 24.038 1.00 89.25 102 ILE A O 1
ATOM 839 N N . GLN A 1 103 ? -10.175 -2.838 22.567 1.00 91.06 103 GLN A N 1
ATOM 840 C CA . GLN A 1 103 ? -11.174 -3.246 23.567 1.00 91.06 103 GLN A CA 1
ATOM 841 C C . GLN A 1 103 ? -10.598 -4.173 24.642 1.00 91.06 103 GLN A C 1
ATOM 843 O O . GLN A 1 103 ? -11.022 -4.117 25.795 1.00 91.06 103 GLN A O 1
ATOM 848 N N . ASN A 1 104 ? -9.623 -5.008 24.280 1.00 90.44 104 ASN A N 1
ATOM 849 C CA . ASN A 1 104 ? -8.955 -5.915 25.211 1.00 90.44 104 ASN A CA 1
ATOM 850 C C . ASN A 1 104 ? -7.744 -5.284 25.924 1.00 90.44 104 ASN A C 1
ATOM 852 O O . ASN A 1 104 ? -7.086 -5.967 26.706 1.00 90.44 104 ASN A O 1
ATOM 856 N N . GLY A 1 105 ? -7.425 -4.010 25.662 1.00 86.19 105 GLY A N 1
ATOM 857 C CA . GLY A 1 105 ? -6.268 -3.326 26.247 1.00 86.19 105 GLY A CA 1
ATOM 858 C C . GLY A 1 105 ? -4.915 -3.903 25.814 1.00 86.19 105 GLY A C 1
ATOM 859 O O . GLY A 1 105 ? -3.918 -3.713 26.509 1.00 86.19 105 GLY A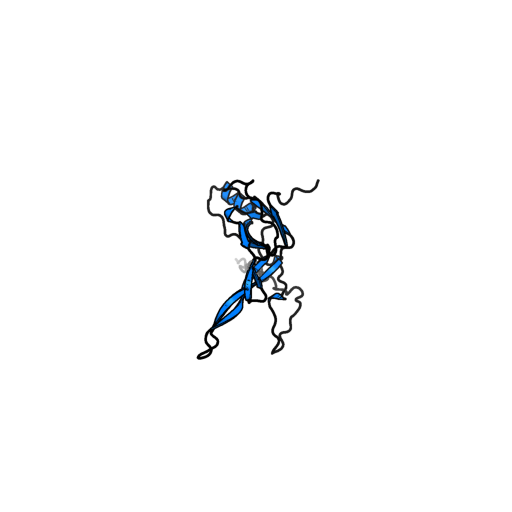 O 1
ATOM 860 N N . SER A 1 106 ? -4.875 -4.634 24.696 1.00 82.25 106 SER A N 1
ATOM 861 C CA . SER A 1 106 ? -3.634 -5.170 24.134 1.00 82.25 106 SER A CA 1
ATOM 862 C C . SER A 1 106 ? -2.935 -4.113 23.277 1.00 82.25 106 SER A C 1
ATOM 864 O O . SER A 1 106 ? -3.572 -3.232 22.704 1.00 82.25 106 SER A O 1
ATOM 866 N N . THR A 1 107 ? -1.612 -4.211 23.170 1.00 79.38 107 THR A N 1
ATOM 867 C CA . THR A 1 107 ? -0.779 -3.355 22.310 1.00 79.38 107 THR A CA 1
ATOM 868 C C . THR A 1 107 ? -0.271 -4.087 21.067 1.00 79.38 107 THR A C 1
ATOM 870 O O . THR A 1 107 ? 0.383 -3.488 20.213 1.00 79.38 107 THR A O 1
ATOM 873 N N . GLU A 1 108 ? -0.581 -5.379 20.931 1.00 79.56 108 GLU A N 1
ATOM 874 C CA . GLU A 1 108 ? -0.167 -6.195 19.792 1.00 79.56 108 GLU A CA 1
ATOM 875 C C . GLU A 1 108 ? -1.086 -5.961 18.591 1.00 79.56 108 GLU A C 1
ATOM 877 O O . GLU A 1 108 ? -2.055 -6.680 18.339 1.00 79.56 108 GLU A O 1
ATOM 882 N N . ILE A 1 109 ? -0.753 -4.932 17.822 1.00 79.38 109 ILE A N 1
ATOM 883 C CA . ILE A 1 109 ? -1.322 -4.699 16.500 1.00 79.38 109 ILE A CA 1
ATOM 884 C C . ILE A 1 109 ? -0.684 -5.689 15.513 1.00 79.38 109 ILE A C 1
ATOM 886 O O . ILE A 1 10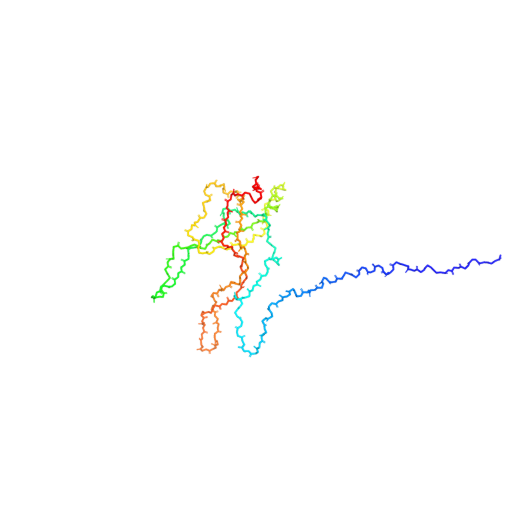9 ? 0.536 -5.776 15.385 1.00 79.38 109 ILE A O 1
ATOM 890 N N . GLY A 1 110 ? -1.514 -6.512 14.868 1.00 78.81 110 GLY A N 1
ATOM 891 C CA . GLY A 1 110 ? -1.079 -7.578 13.963 1.00 78.81 110 GLY A CA 1
ATOM 892 C C . GLY A 1 110 ? -0.336 -7.046 12.734 1.00 78.81 110 GLY A C 1
ATOM 893 O O . GLY A 1 110 ? -0.169 -5.846 12.552 1.00 78.81 110 GLY A O 1
ATOM 894 N N . ASN A 1 111 ? 0.107 -7.933 11.842 1.00 87.25 111 ASN A N 1
ATOM 895 C CA . ASN A 1 111 ? 0.881 -7.503 10.674 1.00 87.25 111 ASN A CA 1
ATOM 896 C C . ASN A 1 111 ? 0.016 -6.728 9.659 1.00 87.25 111 ASN A C 1
ATOM 898 O O . ASN A 1 111 ? -0.998 -7.265 9.204 1.00 87.25 111 ASN A O 1
ATOM 902 N N . PRO A 1 112 ? 0.431 -5.518 9.236 1.00 92.31 112 PRO A N 1
ATOM 903 C CA . PRO A 1 112 ? -0.293 -4.765 8.225 1.00 92.31 112 PRO A CA 1
ATOM 904 C C . PRO A 1 112 ? -0.112 -5.358 6.830 1.00 92.31 112 PRO A C 1
ATOM 906 O O . PRO A 1 112 ? 0.911 -5.962 6.495 1.00 92.31 112 PRO A O 1
ATOM 909 N N . ILE A 1 113 ? -1.075 -5.063 5.967 1.00 92.06 113 ILE A N 1
ATOM 910 C CA . ILE A 1 113 ? -0.985 -5.281 4.527 1.00 92.06 113 ILE A CA 1
ATOM 911 C C . ILE A 1 113 ? -0.511 -3.988 3.877 1.00 92.06 113 ILE A C 1
ATOM 913 O O . ILE A 1 113 ? -1.016 -2.910 4.176 1.00 92.06 113 ILE A O 1
ATOM 917 N N . THR A 1 114 ? 0.454 -4.080 2.965 1.00 94.31 114 THR A N 1
ATOM 918 C CA . THR A 1 114 ? 0.908 -2.903 2.217 1.00 94.31 114 THR A CA 1
ATOM 919 C C . THR A 1 114 ? 0.101 -2.737 0.933 1.00 94.31 114 THR A C 1
ATOM 921 O O . THR A 1 114 ? 0.144 -3.608 0.062 1.00 94.31 114 THR A O 1
ATOM 924 N N . ILE A 1 115 ? -0.588 -1.603 0.795 1.00 94.94 115 ILE A N 1
ATOM 925 C CA . ILE A 1 115 ? -1.277 -1.194 -0.435 1.00 94.94 115 ILE A CA 1
ATOM 926 C C . ILE A 1 115 ? -0.521 -0.018 -1.052 1.00 94.94 115 ILE A C 1
ATOM 928 O O . ILE A 1 115 ? -0.211 0.959 -0.372 1.00 94.94 115 ILE A O 1
ATOM 932 N N . VAL A 1 116 ? -0.203 -0.127 -2.342 1.00 95.44 116 VAL A N 1
ATOM 933 C CA . VAL A 1 116 ? 0.603 0.863 -3.069 1.00 95.44 116 VAL A CA 1
ATOM 934 C C . VAL A 1 116 ? -0.247 1.603 -4.098 1.00 95.44 116 VAL A C 1
ATOM 936 O O . VAL A 1 116 ? -1.008 0.989 -4.845 1.00 95.44 116 VAL A O 1
ATOM 939 N N . ILE A 1 117 ? -0.084 2.917 -4.181 1.00 95.31 117 ILE A N 1
ATOM 940 C CA . ILE A 1 117 ? -0.719 3.763 -5.191 1.00 95.31 117 ILE A CA 1
ATOM 941 C C . ILE A 1 117 ? 0.380 4.541 -5.895 1.00 95.31 117 ILE A C 1
ATOM 943 O O . ILE A 1 117 ? 1.164 5.225 -5.250 1.00 95.31 117 ILE A O 1
ATOM 947 N N . GLU A 1 118 ? 0.466 4.392 -7.209 1.00 93.25 118 GLU A N 1
ATOM 948 C CA . GLU A 1 118 ? 1.537 4.955 -8.037 1.00 93.25 118 GLU A CA 1
ATOM 949 C C . GLU A 1 118 ? 0.989 6.134 -8.852 1.00 93.25 118 GLU A C 1
ATOM 951 O O . GLU A 1 118 ? -0.211 6.187 -9.146 1.00 93.25 118 GLU A O 1
ATOM 956 N N . GLY A 1 119 ? 1.860 7.069 -9.223 1.00 92.88 119 GLY A N 1
ATOM 957 C CA . GLY A 1 119 ? 1.551 8.186 -10.109 1.00 92.88 119 GLY A CA 1
ATOM 958 C C . GLY A 1 119 ? 0.599 9.226 -9.522 1.00 92.88 119 GLY A C 1
ATOM 959 O O . GLY A 1 119 ? -0.153 9.836 -10.279 1.00 92.88 119 GLY A O 1
ATOM 960 N N . GLN A 1 120 ? 0.584 9.404 -8.200 1.00 92.69 120 GLN A N 1
ATOM 961 C CA . GLN A 1 120 ? -0.276 10.387 -7.542 1.00 92.69 120 GLN A CA 1
ATOM 962 C C . GLN A 1 120 ? 0.308 11.792 -7.670 1.00 92.69 120 GLN A C 1
ATOM 964 O O . GLN A 1 120 ? 1.503 11.985 -7.485 1.00 92.69 120 GLN A O 1
ATOM 969 N N . GLU A 1 121 ? -0.535 12.780 -7.952 1.00 92.00 121 GLU A N 1
ATOM 970 C CA . GLU A 1 121 ? -0.125 14.194 -8.009 1.00 92.00 121 GLU A CA 1
ATOM 971 C C . GLU A 1 121 ? -0.205 14.871 -6.637 1.00 92.00 121 GLU A C 1
ATOM 973 O O . GLU A 1 121 ? 0.471 15.862 -6.384 1.00 92.00 121 GLU A O 1
ATOM 978 N N . ASN A 1 122 ? -1.010 14.310 -5.733 1.00 89.00 122 ASN A N 1
ATOM 979 C CA . ASN A 1 122 ? -1.262 14.855 -4.407 1.00 89.00 122 ASN A CA 1
ATOM 980 C C . ASN A 1 122 ? -0.876 13.851 -3.321 1.00 89.00 122 ASN A C 1
ATOM 982 O O . ASN A 1 122 ? -0.939 12.635 -3.518 1.00 89.00 122 ASN A O 1
ATOM 986 N N . ILE A 1 123 ? -0.522 14.381 -2.153 1.00 90.25 123 ILE A N 1
ATOM 987 C CA . ILE A 1 123 ? -0.253 13.602 -0.944 1.00 90.25 123 ILE A CA 1
ATOM 988 C C . ILE A 1 123 ? -1.446 13.695 0.018 1.00 90.25 123 ILE A C 1
ATOM 990 O O . ILE A 1 123 ? -2.155 14.705 0.023 1.00 90.25 123 ILE A O 1
ATOM 994 N N . PRO A 1 124 ? -1.708 12.663 0.836 1.00 89.75 124 PRO A N 1
ATOM 995 C CA . PRO A 1 124 ? -2.782 12.714 1.819 1.00 89.75 124 PRO A CA 1
ATOM 996 C C . PRO A 1 124 ? -2.507 13.791 2.874 1.00 89.75 124 PRO A C 1
ATOM 998 O O . PRO A 1 124 ? -1.424 13.830 3.452 1.00 89.75 124 PRO A O 1
ATOM 1001 N N . ASN A 1 125 ? -3.506 14.630 3.161 1.00 89.44 125 ASN A N 1
ATOM 1002 C CA . ASN A 1 125 ? -3.459 15.537 4.305 1.00 89.44 125 ASN A CA 1
ATOM 1003 C C . ASN A 1 125 ? -3.813 14.763 5.582 1.00 89.44 125 ASN A C 1
ATOM 1005 O O . ASN A 1 125 ? -4.975 14.400 5.797 1.00 89.44 125 ASN A O 1
ATOM 1009 N N . LEU A 1 126 ? -2.797 14.507 6.406 1.00 91.19 126 LEU A N 1
ATOM 1010 C CA . LEU A 1 126 ? -2.928 13.776 7.663 1.00 91.19 126 LEU A CA 1
ATOM 1011 C C . LEU A 1 126 ? -2.958 14.692 8.894 1.00 91.19 126 LEU A C 1
ATOM 1013 O O . LEU A 1 126 ? -3.268 14.218 9.980 1.00 91.19 126 LEU A O 1
ATOM 1017 N N . ASP A 1 127 ? -2.698 15.992 8.748 1.00 89.56 127 ASP A N 1
ATOM 1018 C CA . ASP A 1 127 ? -2.555 16.927 9.877 1.00 89.56 127 ASP A CA 1
ATOM 1019 C C . ASP A 1 127 ? -3.849 17.090 10.684 1.00 89.56 127 ASP A C 1
ATOM 1021 O O . ASP A 1 127 ? -3.822 17.447 11.858 1.00 89.56 127 ASP A O 1
ATOM 1025 N N . ARG A 1 128 ? -4.993 16.788 10.061 1.00 89.00 128 ARG A N 1
ATOM 1026 C CA . ARG A 1 128 ? -6.319 16.835 10.691 1.00 89.00 128 ARG A CA 1
ATOM 1027 C C . ARG A 1 128 ? -6.617 15.680 11.656 1.00 89.00 128 ARG A C 1
ATOM 1029 O O . ARG A 1 128 ? -7.646 15.730 12.319 1.00 89.00 128 ARG A O 1
ATOM 1036 N N . PHE A 1 129 ? -5.779 14.648 11.686 1.00 91.69 129 PHE A N 1
ATOM 1037 C CA . PHE A 1 129 ? -5.949 13.465 12.537 1.00 91.69 129 PHE A CA 1
ATOM 1038 C C . PHE A 1 129 ? -4.983 13.507 13.726 1.00 91.69 129 PHE A C 1
ATOM 1040 O O . PHE A 1 129 ? -3.993 14.243 13.691 1.00 91.69 129 PHE A O 1
ATOM 1047 N N . GLN A 1 130 ? -5.229 12.723 14.772 1.00 90.88 130 GLN A N 1
ATOM 1048 C CA . GLN A 1 130 ? -4.287 12.594 15.896 1.00 90.88 130 GLN A CA 1
ATOM 1049 C C . GLN A 1 130 ? -3.146 11.620 15.551 1.00 90.88 130 GLN A C 1
ATOM 1051 O O . GLN A 1 130 ? -3.270 10.806 14.637 1.00 90.88 130 GLN A O 1
ATOM 1056 N N . GLU A 1 131 ? -1.996 11.733 16.222 1.00 87.69 131 GLU A N 1
ATOM 1057 C CA . GLU A 1 131 ? -0.817 10.894 15.921 1.00 87.69 131 GLU A CA 1
ATOM 1058 C C . GLU A 1 131 ? -1.047 9.407 16.230 1.00 87.69 131 GLU A C 1
ATOM 1060 O O . GLU A 1 131 ? -0.582 8.534 15.500 1.00 87.69 131 GLU A O 1
ATOM 1065 N N . ASP A 1 132 ? -1.813 9.124 17.278 1.00 87.06 132 ASP A N 1
ATOM 1066 C CA . ASP A 1 132 ? -2.184 7.793 17.758 1.00 87.06 132 ASP A CA 1
ATOM 1067 C C . ASP A 1 132 ? -3.519 7.281 17.183 1.00 87.06 132 ASP A C 1
ATOM 1069 O O . ASP A 1 132 ? -3.996 6.207 17.554 1.00 87.06 132 ASP A O 1
ATOM 1073 N N . GLU A 1 133 ? -4.118 8.015 16.242 1.00 90.38 133 GLU A N 1
ATOM 1074 C CA . GLU A 1 133 ? -5.390 7.656 15.620 1.00 90.38 133 GLU A CA 1
ATOM 1075 C C . GLU A 1 133 ? -5.221 6.614 14.503 1.00 90.38 133 GLU A C 1
ATOM 1077 O O . GLU A 1 133 ? -4.383 6.737 13.602 1.00 90.38 133 GLU A O 1
ATOM 1082 N N . PHE A 1 134 ? -6.094 5.603 14.516 1.00 92.75 134 PHE A N 1
ATOM 1083 C CA . PHE A 1 134 ? -6.317 4.726 13.371 1.00 92.75 134 PHE A CA 1
ATOM 1084 C C . PHE A 1 134 ? -7.369 5.339 12.448 1.00 92.75 134 PHE A C 1
ATOM 1086 O O . PHE A 1 134 ? -8.559 5.358 12.752 1.00 92.75 134 PHE A O 1
ATOM 1093 N N . ILE A 1 135 ? -6.917 5.814 11.293 1.00 94.31 135 ILE A N 1
ATOM 1094 C CA . ILE A 1 135 ? -7.726 6.573 10.348 1.00 94.31 135 ILE A CA 1
ATOM 1095 C C . ILE A 1 135 ? -8.422 5.607 9.378 1.00 94.31 135 ILE A C 1
ATOM 1097 O O . ILE A 1 135 ? -7.735 4.815 8.721 1.00 94.31 135 ILE A O 1
ATOM 1101 N N . PRO A 1 136 ? -9.756 5.674 9.220 1.00 95.25 136 PRO A N 1
ATOM 1102 C CA . PRO A 1 136 ? -10.469 4.915 8.200 1.00 95.25 136 PRO A CA 1
ATOM 1103 C C . PRO A 1 136 ? -9.953 5.218 6.793 1.00 95.25 136 PRO A C 1
ATOM 1105 O O . PRO A 1 136 ? -9.723 6.377 6.434 1.00 95.25 136 PRO A O 1
ATOM 1108 N N . ILE A 1 137 ? -9.779 4.178 5.982 1.00 94.75 137 ILE A N 1
ATOM 1109 C CA . ILE A 1 137 ? -9.335 4.314 4.596 1.00 94.75 137 ILE A CA 1
ATOM 1110 C C . ILE A 1 137 ? -10.067 3.328 3.684 1.00 94.75 137 ILE A C 1
ATOM 1112 O O . ILE A 1 137 ? -10.388 2.202 4.062 1.00 94.75 137 ILE A O 1
ATOM 1116 N N . SER A 1 138 ? -10.306 3.751 2.450 1.00 93.94 138 SER A N 1
ATOM 1117 C CA . SER A 1 138 ? -10.912 2.942 1.395 1.00 93.94 138 SER A CA 1
ATOM 1118 C C . SER A 1 138 ? -10.059 3.025 0.144 1.00 93.94 138 SER A C 1
ATOM 1120 O O . SER A 1 138 ? -9.489 4.073 -0.155 1.00 93.94 138 SER A O 1
ATOM 1122 N N . PHE A 1 139 ? -10.002 1.939 -0.623 1.00 94.00 139 PHE A N 1
ATOM 1123 C CA . PHE A 1 139 ? -9.231 1.873 -1.861 1.00 94.00 139 PHE A CA 1
ATOM 1124 C C . PHE A 1 139 ? -10.115 1.472 -3.031 1.00 94.00 139 PHE A C 1
ATOM 1126 O O . PHE A 1 139 ? -10.926 0.553 -2.922 1.00 94.00 139 PHE A O 1
ATOM 1133 N N . ASN A 1 140 ? -9.913 2.120 -4.176 1.00 92.56 140 ASN A N 1
ATOM 1134 C CA . ASN A 1 140 ? -10.637 1.794 -5.397 1.00 92.56 140 ASN A CA 1
ATOM 1135 C C . ASN A 1 140 ? -9.773 0.976 -6.367 1.00 92.56 140 ASN A C 1
ATOM 1137 O O . ASN A 1 140 ? -8.567 1.200 -6.508 1.00 92.56 140 ASN A O 1
ATOM 1141 N N . LYS A 1 141 ? -10.425 0.043 -7.069 1.00 91.38 141 LYS A N 1
ATOM 1142 C CA . LYS A 1 141 ? -9.839 -0.852 -8.081 1.00 91.38 141 LYS A CA 1
ATOM 1143 C C . LYS A 1 141 ? -8.553 -1.540 -7.612 1.00 91.38 141 LYS A C 1
ATOM 1145 O O . LYS A 1 141 ? -7.529 -1.520 -8.305 1.00 91.38 141 LYS A O 1
ATOM 1150 N N . LEU A 1 142 ? -8.621 -2.160 -6.433 1.00 92.31 142 LEU A N 1
ATOM 1151 C CA . LEU A 1 142 ? -7.534 -2.984 -5.921 1.00 92.31 142 LEU A CA 1
ATOM 1152 C C . LEU A 1 142 ? -7.200 -4.106 -6.909 1.00 92.31 142 LEU A C 1
ATOM 1154 O O . LEU A 1 142 ? -8.076 -4.794 -7.436 1.00 92.31 142 LEU A O 1
ATOM 1158 N N . LYS A 1 143 ? -5.909 -4.289 -7.159 1.00 91.44 143 LYS A N 1
ATOM 1159 C CA . LYS A 1 143 ? -5.379 -5.314 -8.055 1.00 91.44 143 LYS A CA 1
ATOM 1160 C C . LYS A 1 143 ? -4.034 -5.802 -7.554 1.00 91.44 143 LYS A C 1
ATOM 1162 O O . LYS A 1 143 ? -3.287 -5.091 -6.887 1.00 91.44 143 LYS A O 1
ATOM 1167 N N . ILE A 1 144 ? -3.714 -7.023 -7.935 1.00 89.62 144 ILE A N 1
ATOM 1168 C CA . ILE A 1 144 ? -2.486 -7.692 -7.549 1.00 89.62 144 ILE A CA 1
ATOM 1169 C C . ILE A 1 144 ? -1.522 -7.651 -8.734 1.00 89.62 144 ILE A C 1
ATOM 1171 O O . ILE A 1 144 ? -1.888 -8.014 -9.854 1.00 89.62 144 ILE A O 1
ATOM 1175 N N . LYS A 1 145 ? -0.296 -7.178 -8.503 1.00 88.56 145 LYS A N 1
ATOM 1176 C CA . LYS A 1 145 ? 0.748 -7.080 -9.529 1.00 88.56 145 LYS A CA 1
ATOM 1177 C C . LYS A 1 145 ? 2.053 -7.691 -9.030 1.00 88.56 145 LYS A C 1
ATOM 1179 O O . LYS A 1 145 ? 2.458 -7.397 -7.911 1.00 88.56 145 LYS A O 1
ATOM 1184 N N . PRO A 1 146 ? 2.791 -8.437 -9.859 1.00 84.81 146 PRO A N 1
ATOM 1185 C CA . PRO A 1 146 ? 4.169 -8.781 -9.545 1.00 84.81 146 PRO A CA 1
ATOM 1186 C C . PRO A 1 146 ? 5.048 -7.526 -9.439 1.00 84.81 146 PRO A C 1
ATOM 1188 O O . PRO A 1 146 ? 4.951 -6.598 -10.249 1.00 84.81 146 PRO A O 1
ATOM 1191 N N . LYS A 1 147 ? 5.929 -7.500 -8.444 1.00 83.69 147 LYS A N 1
ATOM 1192 C CA . LYS A 1 147 ? 6.892 -6.432 -8.184 1.00 83.69 147 LYS A CA 1
ATOM 1193 C C . LYS A 1 147 ? 8.253 -6.820 -8.755 1.00 83.69 147 LYS A C 1
ATOM 1195 O O . LYS A 1 147 ? 8.851 -7.816 -8.341 1.00 83.69 147 LYS A O 1
ATOM 1200 N N . LYS A 1 148 ? 8.751 -6.004 -9.689 1.00 82.38 148 LYS A N 1
ATOM 1201 C CA . LYS A 1 148 ? 10.135 -6.089 -10.166 1.00 82.38 148 LYS A CA 1
ATOM 1202 C C . LYS A 1 148 ? 11.057 -5.347 -9.204 1.00 82.38 148 LYS A C 1
ATOM 1204 O O . LYS A 1 148 ? 10.722 -4.270 -8.716 1.00 82.38 148 LYS A O 1
ATOM 1209 N N . VAL A 1 149 ? 12.225 -5.919 -8.963 1.00 81.44 149 VAL A N 1
ATOM 1210 C CA . VAL A 1 149 ? 13.332 -5.285 -8.247 1.00 81.44 149 VAL A CA 1
ATOM 1211 C C . VAL A 1 149 ? 14.594 -5.422 -9.083 1.00 81.44 149 VAL A C 1
ATOM 1213 O O . VAL A 1 149 ? 14.766 -6.403 -9.810 1.00 81.44 149 VAL A O 1
ATOM 1216 N N . LEU A 1 150 ? 15.468 -4.428 -8.989 1.00 80.06 150 LEU A N 1
ATOM 1217 C CA . LEU A 1 150 ? 16.781 -4.495 -9.604 1.00 80.06 150 LEU A CA 1
ATOM 1218 C C . LEU A 1 150 ? 17.689 -5.335 -8.698 1.00 80.06 150 LEU A C 1
ATOM 1220 O O . LEU A 1 150 ? 17.916 -4.974 -7.544 1.00 80.06 150 LEU A O 1
ATOM 1224 N N . LYS A 1 151 ? 18.176 -6.470 -9.200 1.00 82.94 151 LYS A N 1
ATOM 1225 C CA . LYS A 1 151 ? 19.140 -7.331 -8.507 1.00 82.94 151 LYS A CA 1
ATOM 1226 C C . LYS A 1 151 ? 20.423 -7.437 -9.316 1.00 82.94 151 LYS A C 1
ATOM 1228 O O . LYS A 1 151 ? 20.380 -7.685 -10.524 1.00 82.94 151 LYS A O 1
ATOM 1233 N N . LYS A 1 152 ? 21.557 -7.314 -8.623 1.00 82.81 152 LYS A N 1
ATOM 1234 C CA . LYS A 1 152 ? 22.860 -7.683 -9.175 1.00 82.81 152 LYS A CA 1
ATOM 1235 C C . LYS A 1 152 ? 22.925 -9.195 -9.304 1.00 82.81 152 LYS A C 1
ATOM 1237 O O . LYS A 1 152 ? 22.874 -9.903 -8.302 1.00 82.81 152 LYS A O 1
ATOM 1242 N N . THR A 1 153 ? 23.040 -9.662 -10.536 1.00 82.50 153 THR A N 1
ATOM 1243 C CA . THR A 1 153 ? 23.117 -11.084 -10.859 1.00 82.50 153 THR A CA 1
ATOM 1244 C C . THR A 1 153 ? 24.483 -11.393 -11.427 1.00 82.50 153 THR A C 1
ATOM 1246 O O . THR A 1 153 ? 24.995 -10.668 -12.282 1.00 82.50 153 THR A O 1
ATOM 1249 N N . PHE A 1 154 ? 25.068 -12.478 -10.936 1.00 83.31 154 PHE A N 1
ATOM 1250 C CA . PHE A 1 154 ? 26.338 -12.984 -11.422 1.00 83.31 154 PHE A CA 1
ATOM 1251 C C . PHE A 1 154 ? 26.155 -13.621 -12.801 1.00 83.31 154 PHE A C 1
ATOM 1253 O O . PHE A 1 154 ? 25.331 -14.519 -12.965 1.00 83.31 154 PHE A O 1
ATOM 1260 N N . LEU A 1 155 ? 26.921 -13.157 -13.790 1.00 80.19 155 LEU A N 1
ATOM 1261 C CA . LEU A 1 155 ? 26.825 -13.602 -15.186 1.00 80.19 155 LEU A CA 1
ATOM 1262 C C . LEU A 1 155 ? 27.849 -14.692 -15.558 1.00 80.19 155 LEU A C 1
ATOM 1264 O O . LEU A 1 155 ? 27.968 -15.052 -16.730 1.00 80.19 155 LEU A O 1
ATOM 1268 N N . GLY A 1 156 ? 28.593 -15.216 -14.580 1.00 75.81 156 GLY A N 1
ATOM 1269 C CA . GLY A 1 156 ? 29.634 -16.227 -14.780 1.00 75.81 156 GLY A CA 1
ATOM 1270 C C . GLY A 1 156 ? 31.058 -15.686 -14.621 1.00 75.81 156 GLY A C 1
ATOM 1271 O O . GLY A 1 156 ? 31.308 -14.476 -14.642 1.00 75.81 156 GLY A O 1
ATOM 1272 N N . ALA A 1 157 ? 32.015 -16.605 -14.455 1.00 66.25 157 ALA A N 1
ATOM 1273 C CA . ALA A 1 157 ? 33.428 -16.266 -14.303 1.00 66.25 157 ALA A CA 1
ATOM 1274 C C . ALA A 1 157 ? 33.939 -15.492 -15.535 1.00 66.25 157 ALA A C 1
ATOM 1276 O O . ALA A 1 157 ? 33.718 -15.902 -16.672 1.00 66.25 157 ALA A O 1
ATOM 1277 N N . GLY A 1 158 ? 34.581 -14.343 -15.303 1.00 76.31 158 GLY A N 1
ATOM 1278 C CA . GLY A 1 158 ? 35.096 -13.453 -16.354 1.00 76.31 158 GLY A CA 1
ATOM 1279 C C . GLY A 1 158 ? 34.088 -12.455 -16.944 1.00 76.31 158 GLY A C 1
ATOM 1280 O O . GLY A 1 158 ? 34.509 -11.536 -17.637 1.00 76.31 158 GLY A O 1
ATOM 1281 N N . LYS A 1 159 ? 32.782 -12.579 -16.650 1.00 74.94 159 LYS A N 1
ATOM 1282 C CA . LYS A 1 159 ? 31.726 -11.656 -17.131 1.00 74.94 159 LYS A CA 1
ATOM 1283 C C . LYS A 1 159 ? 31.166 -10.720 -16.053 1.00 74.94 159 LYS A C 1
ATOM 1285 O O . LYS A 1 159 ? 30.425 -9.796 -16.370 1.00 74.94 159 LYS A O 1
ATOM 1290 N N . GLY A 1 160 ? 31.546 -10.930 -14.792 1.00 81.12 160 GLY A N 1
ATOM 1291 C CA . GLY A 1 160 ? 31.190 -10.052 -13.676 1.00 81.12 160 GLY A CA 1
ATOM 1292 C C . GLY A 1 160 ? 29.713 -10.122 -13.272 1.00 81.12 160 GLY A C 1
ATOM 1293 O O . GLY A 1 160 ? 29.032 -11.125 -13.487 1.00 81.12 160 GLY A O 1
ATOM 1294 N N . ASN A 1 161 ? 29.235 -9.049 -12.639 1.00 84.25 161 ASN A N 1
ATOM 1295 C CA . ASN A 1 161 ? 27.843 -8.886 -12.219 1.00 84.25 161 ASN A CA 1
ATOM 1296 C C . ASN A 1 161 ? 27.152 -7.844 -13.102 1.00 84.25 161 ASN A C 1
ATOM 1298 O O . ASN A 1 161 ? 27.761 -6.826 -13.427 1.00 84.25 161 ASN A O 1
ATOM 1302 N N . ALA A 1 162 ? 25.874 -8.053 -13.406 1.00 81.00 162 ALA A N 1
ATOM 1303 C CA . ALA A 1 162 ? 25.037 -7.053 -14.062 1.00 81.00 162 ALA A CA 1
ATOM 1304 C C . ALA A 1 162 ? 23.754 -6.795 -13.276 1.00 81.00 162 ALA A C 1
ATOM 1306 O O . ALA A 1 162 ? 23.232 -7.678 -12.591 1.00 81.00 162 ALA A O 1
ATOM 1307 N N . ASP A 1 163 ? 23.234 -5.579 -13.406 1.00 81.31 163 ASP A N 1
ATOM 1308 C CA . ASP A 1 163 ? 21.931 -5.217 -12.871 1.00 81.31 163 ASP A CA 1
ATOM 1309 C C . ASP A 1 163 ? 20.836 -5.832 -13.750 1.00 81.31 163 ASP A C 1
ATOM 1311 O O . ASP A 1 163 ? 20.745 -5.569 -14.949 1.00 81.31 163 ASP A O 1
ATOM 1315 N N . THR A 1 164 ? 19.995 -6.671 -13.152 1.00 79.00 164 THR A N 1
ATOM 1316 C CA . THR A 1 164 ? 18.897 -7.361 -13.840 1.00 79.00 164 THR A CA 1
ATOM 1317 C C . THR A 1 164 ? 17.583 -7.105 -13.120 1.00 79.00 164 THR A C 1
ATOM 1319 O O . THR A 1 164 ? 17.506 -7.170 -11.892 1.00 79.00 164 THR A O 1
ATOM 1322 N N . TRP A 1 165 ? 16.528 -6.813 -13.879 1.00 79.06 165 TRP A N 1
ATOM 1323 C CA . TRP A 1 165 ? 15.179 -6.709 -13.334 1.00 79.06 165 TRP A CA 1
ATOM 1324 C C . TRP A 1 165 ? 14.601 -8.102 -13.122 1.00 79.06 165 TRP A C 1
ATOM 1326 O O . TRP A 1 165 ? 14.396 -8.844 -14.080 1.00 79.06 165 TRP A O 1
ATOM 1336 N N . GLN A 1 166 ? 14.308 -8.442 -11.872 1.00 79.12 166 GLN A N 1
ATOM 1337 C CA . GLN A 1 166 ? 13.729 -9.730 -11.501 1.00 79.12 166 GLN A CA 1
ATOM 1338 C C . GLN A 1 166 ? 12.437 -9.525 -10.724 1.00 79.12 166 GLN A C 1
ATOM 1340 O O . GLN A 1 166 ? 12.315 -8.584 -9.938 1.00 79.12 166 GLN A O 1
ATOM 1345 N N . TYR A 1 167 ? 11.472 -10.418 -10.923 1.00 80.50 167 TYR A N 1
ATOM 1346 C CA . TYR A 1 167 ? 10.307 -10.497 -10.052 1.00 80.50 167 TYR A CA 1
ATOM 1347 C C . TYR A 1 167 ? 10.731 -11.068 -8.704 1.00 80.50 167 TYR A C 1
ATOM 1349 O O . TYR A 1 167 ? 11.316 -12.145 -8.650 1.00 80.50 167 TYR A O 1
ATOM 1357 N N . ALA A 1 168 ? 10.471 -10.329 -7.628 1.00 76.44 168 ALA A N 1
ATOM 1358 C CA . ALA A 1 168 ? 10.856 -10.752 -6.282 1.00 76.44 168 ALA A CA 1
ATOM 1359 C C . ALA A 1 168 ? 9.673 -10.928 -5.338 1.00 76.44 168 ALA A C 1
ATOM 1361 O O . ALA A 1 168 ? 9.810 -11.648 -4.357 1.00 76.44 168 ALA A O 1
ATOM 1362 N N . ASP A 1 169 ? 8.550 -10.267 -5.613 1.00 77.31 169 ASP A N 1
ATOM 1363 C CA . ASP A 1 169 ? 7.390 -10.303 -4.730 1.00 77.31 169 ASP A CA 1
ATOM 1364 C C . ASP A 1 169 ? 6.102 -9.978 -5.495 1.00 77.31 169 ASP A C 1
ATOM 1366 O O . ASP A 1 169 ? 6.139 -9.576 -6.663 1.00 77.31 169 ASP A O 1
ATOM 1370 N N . ILE A 1 170 ? 4.963 -10.111 -4.830 1.00 84.44 170 ILE A N 1
ATOM 1371 C CA . ILE A 1 170 ? 3.659 -9.648 -5.291 1.00 84.44 170 ILE A CA 1
ATOM 1372 C C . ILE A 1 170 ? 3.290 -8.391 -4.491 1.00 84.44 170 ILE A C 1
ATOM 1374 O O . ILE A 1 170 ? 3.430 -8.348 -3.276 1.00 84.44 170 ILE A O 1
ATOM 1378 N N . LYS A 1 171 ? 2.807 -7.347 -5.168 1.00 88.94 171 LYS A N 1
ATOM 1379 C CA . LYS A 1 171 ? 2.299 -6.119 -4.544 1.00 88.94 171 LYS A CA 1
ATOM 1380 C C . LYS A 1 171 ? 0.796 -5.970 -4.764 1.00 88.94 171 LYS A C 1
ATOM 1382 O O . LYS A 1 171 ? 0.286 -6.260 -5.849 1.00 88.94 171 LYS A O 1
ATOM 1387 N N . ILE A 1 172 ? 0.110 -5.457 -3.749 1.00 92.50 172 ILE A N 1
ATOM 1388 C CA . ILE A 1 172 ? -1.278 -5.005 -3.850 1.00 92.50 172 ILE A CA 1
ATOM 1389 C C . ILE A 1 172 ? -1.244 -3.535 -4.236 1.00 92.50 172 ILE A C 1
ATOM 1391 O O . ILE A 1 172 ? -0.566 -2.739 -3.586 1.00 92.50 172 ILE A O 1
ATOM 1395 N N . VAL A 1 173 ? -1.935 -3.176 -5.313 1.00 93.31 173 VAL A N 1
ATOM 1396 C CA . VAL A 1 173 ? -2.007 -1.792 -5.772 1.00 93.31 173 VAL A CA 1
ATOM 1397 C C . VAL A 1 173 ? -3.447 -1.329 -5.905 1.00 93.31 173 VAL A C 1
ATOM 1399 O O . VAL A 1 173 ? -4.309 -2.110 -6.306 1.00 93.31 173 VAL A O 1
ATOM 1402 N N . ALA A 1 174 ? -3.690 -0.058 -5.617 1.00 94.50 174 ALA A N 1
ATOM 1403 C CA . ALA A 1 174 ? -4.964 0.605 -5.869 1.00 94.50 174 ALA A CA 1
ATOM 1404 C C . ALA A 1 174 ? -4.797 1.693 -6.937 1.00 94.50 174 ALA A C 1
ATOM 1406 O O . ALA A 1 174 ? -3.679 2.072 -7.290 1.00 94.50 174 ALA A O 1
ATOM 1407 N N . GLU A 1 175 ? -5.913 2.162 -7.486 1.00 93.38 175 GLU A N 1
ATOM 1408 C CA . GLU A 1 175 ? -5.927 3.314 -8.396 1.00 93.38 175 GLU A CA 1
ATOM 1409 C C . GLU A 1 175 ? -6.100 4.631 -7.639 1.00 93.38 175 GLU A C 1
ATOM 1411 O O . GLU A 1 175 ? -5.458 5.623 -7.968 1.00 93.38 175 GLU A O 1
ATOM 1416 N N . SER A 1 176 ? -6.938 4.623 -6.607 1.00 92.75 176 SER A N 1
ATOM 1417 C CA . SER A 1 176 ? -7.189 5.775 -5.749 1.00 92.75 176 SER A CA 1
ATOM 1418 C C . SER A 1 176 ? -7.550 5.330 -4.335 1.00 92.75 176 SER A C 1
ATOM 1420 O O . SER A 1 176 ? -7.761 4.138 -4.076 1.00 92.75 176 SER A O 1
ATOM 1422 N N . TYR A 1 177 ? -7.618 6.300 -3.428 1.00 93.81 177 TYR A N 1
ATOM 1423 C CA . TYR A 1 177 ? -7.985 6.107 -2.034 1.00 93.81 177 TYR A CA 1
ATOM 1424 C C . TYR A 1 177 ? -8.898 7.229 -1.540 1.00 93.81 177 TYR A C 1
ATOM 1426 O O . TYR A 1 177 ? -8.924 8.318 -2.113 1.00 93.81 177 TYR A O 1
ATOM 1434 N N . ILE A 1 178 ? -9.623 6.950 -0.462 1.00 92.38 178 ILE A N 1
ATOM 1435 C CA . ILE A 1 178 ? -10.406 7.918 0.311 1.00 92.38 178 ILE A CA 1
ATOM 1436 C C . ILE A 1 178 ? -10.003 7.730 1.771 1.00 92.38 178 ILE A C 1
ATOM 1438 O O . ILE A 1 178 ? -9.962 6.597 2.240 1.00 92.38 178 ILE A O 1
ATOM 1442 N N . ILE A 1 179 ? -9.666 8.814 2.472 1.00 90.19 179 ILE A N 1
ATOM 1443 C CA . ILE A 1 179 ? -9.198 8.772 3.863 1.00 90.19 179 ILE A CA 1
ATOM 1444 C C . ILE A 1 179 ? -10.119 9.589 4.769 1.00 90.19 179 ILE A C 1
ATOM 1446 O O . ILE A 1 179 ? -10.495 10.711 4.425 1.00 90.19 179 ILE A O 1
ATOM 1450 N N . GLY A 1 180 ? -10.446 9.048 5.940 1.00 79.81 180 GLY A N 1
ATOM 1451 C CA . GLY A 1 180 ? -11.293 9.689 6.947 1.00 79.81 180 GLY A CA 1
ATOM 1452 C C . GLY A 1 180 ? -12.800 9.581 6.708 1.00 79.81 180 GLY A C 1
ATOM 1453 O O . GLY A 1 180 ? -13.555 10.180 7.463 1.00 79.81 180 GLY A O 1
ATOM 1454 N N . GLU A 1 181 ? -13.248 8.840 5.693 1.00 70.25 181 GLU A N 1
ATOM 1455 C CA . GLU A 1 181 ? -14.661 8.482 5.535 1.00 70.25 181 GLU A CA 1
ATOM 1456 C C . GLU A 1 181 ? -14.855 7.029 5.981 1.00 70.25 181 GLU A C 1
ATOM 1458 O O . GLU A 1 181 ? -14.093 6.144 5.587 1.00 70.25 181 GLU A O 1
ATOM 1463 N N . GLU A 1 182 ? -15.849 6.767 6.836 1.00 55.66 182 GLU A N 1
ATOM 1464 C CA . GLU A 1 182 ? -16.179 5.396 7.225 1.00 55.66 182 GLU A CA 1
ATOM 1465 C C . GLU A 1 182 ? -16.660 4.610 5.999 1.00 55.66 182 GLU A C 1
ATOM 1467 O O . GLU A 1 182 ? -17.617 5.004 5.323 1.00 55.66 182 GLU A O 1
ATOM 1472 N N . ASN A 1 183 ? -16.024 3.463 5.734 1.00 47.62 183 ASN A N 1
ATOM 1473 C CA . ASN A 1 183 ? -16.562 2.476 4.802 1.00 47.62 183 ASN A CA 1
ATOM 1474 C C . ASN A 1 183 ? -18.004 2.153 5.220 1.00 47.62 183 ASN A C 1
ATOM 1476 O O . ASN A 1 183 ? -18.223 1.554 6.267 1.00 47.62 183 ASN A O 1
ATOM 1480 N N . GLY A 1 184 ? -18.988 2.549 4.409 1.00 43.41 184 GLY A N 1
ATOM 1481 C CA . GLY A 1 184 ? -20.384 2.184 4.652 1.00 43.41 184 GLY A CA 1
ATOM 1482 C C . GLY A 1 184 ? -21.268 3.231 5.331 1.00 43.41 184 GLY A C 1
ATOM 1483 O O . GLY A 1 184 ? -22.339 2.860 5.819 1.00 43.41 184 GLY A O 1
ATOM 1484 N N . ALA A 1 185 ? -20.948 4.528 5.260 1.00 35.28 185 ALA A N 1
ATOM 1485 C CA . ALA A 1 185 ? -22.010 5.535 5.275 1.00 35.28 185 ALA A CA 1
ATOM 1486 C C . ALA A 1 185 ? -22.873 5.330 4.017 1.00 35.28 185 ALA A C 1
ATOM 1488 O O . ALA A 1 185 ? -22.613 5.893 2.955 1.00 35.28 185 ALA A O 1
ATOM 1489 N N . LYS A 1 186 ? -23.865 4.433 4.114 1.00 34.69 186 LYS A N 1
ATOM 1490 C CA . LYS A 1 186 ? -24.912 4.265 3.107 1.00 34.69 186 LYS A CA 1
ATOM 1491 C C . LYS A 1 186 ? -25.387 5.661 2.724 1.00 34.69 186 LYS A C 1
ATOM 1493 O O . LYS A 1 186 ? -25.907 6.377 3.580 1.00 34.69 186 LYS A O 1
ATOM 1498 N N . ALA A 1 187 ? -25.214 6.018 1.454 1.00 34.06 187 ALA A N 1
ATOM 1499 C CA . ALA A 1 187 ? -26.014 7.065 0.849 1.00 34.06 187 ALA A CA 1
ATOM 1500 C C . ALA A 1 187 ? -27.476 6.754 1.210 1.00 34.06 187 ALA A C 1
ATOM 1502 O O . ALA A 1 187 ? -27.977 5.674 0.881 1.00 34.06 187 ALA A O 1
ATOM 1503 N N . LYS A 1 188 ? -28.078 7.627 2.021 1.00 31.67 188 LYS A N 1
ATOM 1504 C CA . LYS A 1 188 ? -29.515 7.616 2.284 1.00 31.67 188 LYS A CA 1
ATOM 1505 C C . LYS A 1 188 ? -30.257 8.043 1.029 1.00 31.67 188 LYS A C 1
ATOM 1507 O O . LYS A 1 188 ? -29.726 8.930 0.323 1.00 31.67 188 LYS A O 1
#

Radius of gyration: 27.36 Å; chains: 1; bounding box: 68×93×56 Å

Foldseek 3Di:
DDDDDDDDPDCPPPPPPPPPPPPPPDDDDDPDPPPDPPDDDDQQPDFDDCVVDPDAPWKWFAPVQKDKDFDWDQDPVRDTDTPLFIKIKGFIAHPVQVVVCVVVVHPDGDGGAIEIETGHNDDDDPVPDDNPDTKTKDFAPKGKGFDWDFDFDQPDPPPGTDTDTDGDDIHIYGHDMDIRDGDDPPPD

Sequence (188 aa):
MKFREFGTLKDENLEKRKVIKMAKLILKTSTLYNLNDGENLDLGKLKFDIAQFKIPQEMVVSKEGVNIKIEKEKNLNGEFVETGKYTLNFKVYDRSFIELVIQNGSTEIGNPITIVIEGQENIPNLDRFQEDEFIPISFNKLKIKPKKVLKKTFLGAGKGNADTWQYADIKIVAESYIIGEENGAKAK

pLDDT: mean 77.17, std 19.18, range [31.67, 96.31]